Protein AF-A0A0F8VGD7-F1 (afdb_monomer_lite)

Radius of gyration: 26.28 Å; chains: 1; bounding box: 62×74×70 Å

Sequence (358 aa):
MPNNDKEEEIKNSTTQKNADSEKAHNISYAQKMRDRIAEVEYIKKGKEEEKTKTPLSGTFRQKSVVKKATDSRSLAKKALPYSKSKGVGFASHLDNLKRYKIKRELKIQNYRKFQKYFNRFEIKYQISLKERDKIISTISPFMKLDPFVQNYFDYEVRSLYFDSNFRHALLEKKDGVGIRRKLRIRYYPDYNRDNRDFAFIEIKKKINENVAKSRVYVELEKVLYILDNNHPEAKDFYKNASTQDKNTLKEIWFLYKRYNLKPACIVSYKRQPFLSKVEKTFRLTFDTNVMVRNYNFDLHFGGGSKLIVPRGITIMEVKFNNIIPNWAIKIIQNNDCVQYKISKFAAGLEKTKVLALV

Foldseek 3Di:
DDDPPVVVVVVVVVVVVLVVVVVVVLCLLLVVLVVVVVVVVVVVVVVVVVVPDDDDDDDDDDDDDDDDDDDDDDDDDDDDDDDDDDDDDDVVVVVVVVVVVVCVVVVVVVVVPPDQKDKWFKFKFKDFPVLVVVLCVLCVVFKDFDPPDPPPLKFKKKKFWKAFPVRVQLVCVVVVPQWGKTWIKMFTDDPPDSDFGKIWGKIWIGHRRMIIMHTDIGTPSCVVQLLDCVRPSVVVCLVPDDPSVVVSSVVSNCVCVVRVMDGAKMWMWIKRKIATPPQRFWIKIKTAQTAMDGPSSDPVVDHHDGGLDDHRMIMIMIIGHPDDDPSNVVSCVVSVTDTDPDDSVNSRNVVVVVPPPD

Structure (mmCIF, N/CA/C/O backbone):
data_AF-A0A0F8VGD7-F1
#
_entry.id   AF-A0A0F8VGD7-F1
#
loop_
_atom_site.group_PDB
_atom_site.id
_atom_site.type_symbol
_atom_site.label_atom_id
_atom_site.label_alt_id
_atom_site.label_comp_id
_atom_site.label_asym_id
_atom_site.label_entity_id
_atom_site.label_seq_id
_atom_site.pdbx_PDB_ins_code
_atom_site.Cartn_x
_atom_site.Cartn_y
_atom_site.Cartn_z
_atom_site.occupancy
_atom_site.B_iso_or_equiv
_atom_site.auth_seq_id
_atom_site.auth_comp_id
_atom_site.auth_asym_id
_atom_site.auth_atom_id
_atom_site.pdbx_PDB_model_num
ATOM 1 N N . MET A 1 1 ? -28.619 47.805 -22.648 1.00 49.09 1 MET A N 1
ATOM 2 C CA . MET A 1 1 ? -28.145 46.512 -23.198 1.00 49.09 1 MET A CA 1
ATOM 3 C C . MET A 1 1 ? -27.374 46.844 -24.465 1.00 49.09 1 MET A C 1
ATOM 5 O O . MET A 1 1 ? -27.956 47.595 -25.238 1.00 49.09 1 MET A O 1
ATOM 9 N N . PRO A 1 2 ? -26.083 46.481 -24.630 1.00 42.91 2 PRO A N 1
ATOM 10 C CA . PRO A 1 2 ? -25.546 45.111 -24.515 1.00 42.91 2 PRO A CA 1
ATOM 11 C C . PRO A 1 2 ? -24.167 45.011 -23.802 1.00 42.91 2 PRO A C 1
ATOM 13 O O . PRO A 1 2 ? -23.472 46.014 -23.701 1.00 42.91 2 PRO A O 1
ATOM 16 N N . ASN A 1 3 ? -23.777 43.820 -23.313 1.00 36.88 3 ASN A N 1
ATOM 17 C CA . ASN A 1 3 ? -22.370 43.337 -23.218 1.00 36.88 3 ASN A CA 1
ATOM 18 C C . ASN A 1 3 ? -22.187 41.982 -22.486 1.00 36.88 3 ASN A C 1
ATOM 20 O O . ASN A 1 3 ? -21.063 41.641 -22.134 1.00 36.88 3 ASN A O 1
ATOM 24 N N . ASN A 1 4 ? -23.235 41.175 -22.277 1.00 41.53 4 ASN A N 1
ATOM 25 C CA . ASN A 1 4 ? -23.060 39.872 -21.611 1.00 41.53 4 ASN A CA 1
ATOM 26 C C . ASN A 1 4 ? -22.523 38.762 -22.534 1.00 41.53 4 ASN A C 1
ATOM 28 O O . ASN A 1 4 ? -21.844 37.862 -22.049 1.00 41.53 4 ASN A O 1
ATOM 32 N N . ASP A 1 5 ? -22.715 38.856 -23.852 1.00 41.03 5 ASP A N 1
ATOM 33 C CA . ASP A 1 5 ? -22.389 37.737 -24.753 1.00 41.03 5 ASP A CA 1
ATOM 34 C C . ASP A 1 5 ? -20.873 37.567 -24.995 1.00 41.03 5 ASP A C 1
ATOM 36 O O . ASP A 1 5 ? -20.382 36.455 -25.185 1.00 41.03 5 ASP A O 1
ATOM 40 N N . LYS A 1 6 ? -20.084 38.651 -24.905 1.00 42.88 6 LYS A N 1
ATOM 41 C CA . LYS A 1 6 ? -18.620 38.594 -25.106 1.00 42.88 6 LYS A CA 1
ATOM 42 C C . LYS A 1 6 ? -17.859 38.057 -23.891 1.00 42.88 6 LYS A C 1
ATOM 44 O O . LYS A 1 6 ? -16.784 37.481 -24.054 1.00 42.88 6 LYS A O 1
ATOM 49 N N . GLU A 1 7 ? -18.385 38.222 -22.676 1.00 42.97 7 GLU A N 1
ATOM 50 C CA . GLU A 1 7 ? -17.754 37.668 -21.470 1.00 42.97 7 GLU A CA 1
ATOM 51 C C . GLU A 1 7 ? -18.002 36.160 -21.319 1.00 42.97 7 GLU A C 1
ATOM 53 O O . GLU A 1 7 ? -17.132 35.447 -20.806 1.00 42.97 7 GLU A O 1
ATOM 58 N N . GLU A 1 8 ? -19.139 35.653 -21.805 1.00 40.19 8 GLU A N 1
ATOM 59 C CA . GLU A 1 8 ? -19.435 34.216 -21.837 1.00 40.19 8 GLU A CA 1
ATOM 60 C C . GLU A 1 8 ? -18.597 33.464 -22.884 1.00 40.19 8 GLU A C 1
ATOM 62 O O . GLU A 1 8 ? -18.053 32.401 -22.576 1.00 40.19 8 GLU A O 1
ATOM 67 N N . GLU A 1 9 ? -18.364 34.034 -24.073 1.00 36.38 9 GLU A N 1
ATOM 68 C CA . GLU A 1 9 ? -17.477 33.434 -25.087 1.00 36.38 9 GLU A CA 1
ATOM 69 C C . GLU A 1 9 ? -16.010 33.341 -24.628 1.00 36.38 9 GLU A C 1
ATOM 71 O O . GLU A 1 9 ? -15.322 32.341 -24.872 1.00 36.38 9 GLU A O 1
ATOM 76 N N . ILE A 1 10 ? -15.511 34.351 -23.908 1.00 42.00 10 ILE A N 1
ATOM 77 C CA . ILE A 1 10 ? -14.130 34.359 -23.402 1.00 42.00 10 ILE A CA 1
ATOM 78 C C . ILE A 1 10 ? -13.965 33.347 -22.254 1.00 42.00 10 ILE A C 1
ATOM 80 O O . ILE A 1 10 ? -12.960 32.628 -22.212 1.00 42.00 10 ILE A O 1
ATOM 84 N N . LYS A 1 11 ? -14.959 33.214 -21.363 1.00 41.91 11 LYS A N 1
ATOM 85 C CA . LYS A 1 11 ? -14.959 32.195 -20.295 1.00 41.91 11 LYS A CA 1
ATOM 86 C C . LYS A 1 11 ? -15.077 30.775 -20.856 1.00 41.91 11 LYS A C 1
ATOM 88 O O . LYS A 1 11 ? -14.312 29.904 -20.434 1.00 41.91 11 LYS A O 1
ATOM 93 N N . ASN A 1 12 ? -15.933 30.549 -21.852 1.00 36.38 12 ASN A N 1
ATOM 94 C CA . ASN A 1 12 ? -16.084 29.241 -22.493 1.00 36.38 12 ASN A CA 1
ATOM 95 C C . ASN A 1 12 ? -14.835 28.842 -23.295 1.00 36.38 12 ASN A C 1
ATOM 97 O O . ASN A 1 12 ? -14.357 27.719 -23.150 1.00 36.38 12 ASN A O 1
ATOM 101 N N . SER A 1 13 ? -14.209 29.761 -24.043 1.00 32.69 13 SER A N 1
ATOM 102 C CA . SER A 1 13 ? -12.976 29.453 -24.791 1.00 32.69 13 SER A CA 1
ATOM 103 C C . SER A 1 13 ? -11.756 29.192 -23.893 1.00 32.69 13 SER A C 1
ATOM 105 O O . SER A 1 13 ? -10.892 28.385 -24.242 1.00 32.69 13 SER A O 1
ATOM 107 N N . THR A 1 14 ? -11.689 29.825 -22.717 1.00 36.78 14 THR A N 1
ATOM 108 C CA . THR A 1 14 ? -10.606 29.614 -21.739 1.00 36.78 14 THR A CA 1
ATOM 109 C C . THR A 1 14 ? -10.790 28.298 -20.980 1.00 36.78 14 THR A C 1
ATOM 111 O O . THR A 1 14 ? -9.823 27.570 -20.759 1.00 36.78 14 THR A O 1
ATOM 114 N N . THR A 1 15 ? -12.037 27.939 -20.659 1.00 36.41 15 THR A N 1
ATOM 115 C CA . THR A 1 15 ? -12.382 26.653 -20.030 1.00 36.41 15 THR A CA 1
ATOM 116 C C . THR A 1 15 ? -12.136 25.484 -20.991 1.00 36.41 15 THR A C 1
ATOM 118 O O . THR A 1 15 ? -11.553 24.476 -20.592 1.00 36.41 15 THR A O 1
ATOM 121 N N . GLN A 1 16 ? -12.459 25.651 -22.280 1.00 33.69 16 GLN A N 1
ATOM 122 C CA . GLN A 1 16 ? -12.191 24.652 -23.319 1.00 33.69 16 GLN A CA 1
ATOM 123 C C . GLN A 1 16 ? -10.681 24.456 -23.556 1.00 33.69 16 GLN A C 1
ATOM 125 O O . GLN A 1 16 ? -10.203 23.325 -23.574 1.00 33.69 16 GLN A O 1
ATOM 130 N N . LYS A 1 17 ? -9.896 25.544 -23.637 1.00 33.72 17 LYS A N 1
ATOM 131 C CA . LYS A 1 17 ? -8.429 25.472 -23.800 1.00 33.72 17 LYS A CA 1
ATOM 132 C C . LYS A 1 17 ? -7.718 24.824 -22.608 1.00 33.72 17 LYS A C 1
ATOM 134 O O . LYS A 1 17 ? -6.752 24.090 -22.814 1.00 33.72 17 LYS A O 1
ATOM 139 N N . ASN A 1 18 ? -8.194 25.052 -21.382 1.00 36.47 18 ASN A N 1
ATOM 140 C CA . ASN A 1 18 ? -7.650 24.396 -20.191 1.00 36.47 18 ASN A CA 1
ATOM 141 C C . ASN A 1 18 ? -7.964 22.890 -20.195 1.00 36.47 18 ASN A C 1
ATOM 143 O O . ASN A 1 18 ? -7.045 22.090 -20.018 1.00 36.47 18 ASN A O 1
ATOM 147 N N . ALA A 1 19 ? -9.201 22.504 -20.531 1.00 33.91 19 ALA A N 1
ATOM 148 C CA . ALA A 1 19 ? -9.614 21.104 -20.668 1.00 33.91 19 ALA A CA 1
ATOM 149 C C . ALA A 1 19 ? -8.866 20.358 -21.793 1.00 33.91 19 ALA A C 1
ATOM 151 O O . ALA A 1 19 ? -8.518 19.183 -21.643 1.00 33.91 19 ALA A O 1
ATOM 152 N N . ASP A 1 20 ? -8.569 21.033 -22.906 1.00 33.47 20 ASP A N 1
ATOM 153 C CA . ASP A 1 20 ? -7.800 20.464 -24.016 1.00 33.47 20 ASP A CA 1
ATOM 154 C C . ASP A 1 20 ? -6.307 20.317 -23.669 1.00 33.47 20 ASP A C 1
ATOM 156 O O . ASP A 1 20 ? -5.671 19.336 -24.063 1.00 33.47 20 ASP A O 1
ATOM 160 N N . SER A 1 21 ? -5.751 21.225 -22.856 1.00 34.25 21 SER A N 1
ATOM 161 C CA . SER A 1 21 ? -4.376 21.122 -22.344 1.00 34.25 21 SER A CA 1
ATOM 162 C C . SER A 1 21 ? -4.209 20.019 -21.285 1.00 34.25 21 SER A C 1
ATOM 164 O O . SER A 1 21 ? -3.229 19.269 -21.327 1.00 34.25 21 SER A O 1
ATOM 166 N N . GLU A 1 22 ? -5.195 19.840 -20.396 1.00 35.88 22 GLU A N 1
ATOM 167 C CA . GLU A 1 22 ? -5.250 18.731 -19.435 1.00 35.88 22 GLU A CA 1
ATOM 168 C C . GLU A 1 22 ? -5.415 17.384 -20.147 1.00 35.88 22 GLU A C 1
ATOM 170 O O . GLU A 1 22 ? -4.733 16.411 -19.809 1.00 35.88 22 GLU A O 1
ATOM 175 N N . LYS A 1 23 ? -6.262 17.315 -21.185 1.00 36.66 23 LYS A N 1
ATOM 176 C CA . LYS A 1 23 ? -6.357 16.140 -22.063 1.00 36.66 23 LYS A CA 1
ATOM 177 C C . LYS A 1 23 ? -5.021 15.845 -22.738 1.00 36.66 23 LYS A C 1
ATOM 179 O O . LYS A 1 23 ? -4.581 14.702 -22.691 1.00 36.66 23 LYS A O 1
ATOM 184 N N . ALA A 1 24 ? -4.346 16.838 -23.316 1.00 35.28 24 ALA A N 1
ATOM 185 C CA . ALA A 1 24 ? -3.075 16.638 -24.016 1.00 35.28 24 ALA A CA 1
ATOM 186 C C . ALA A 1 24 ? -1.952 16.117 -23.093 1.00 35.28 24 ALA A C 1
ATOM 188 O O . ALA A 1 24 ? -1.196 15.221 -23.479 1.00 35.28 24 ALA A O 1
ATOM 189 N N . HIS A 1 25 ? -1.868 16.620 -21.857 1.00 37.25 25 HIS A N 1
ATOM 190 C CA . HIS A 1 25 ? -0.875 16.174 -20.873 1.00 37.25 25 HIS A CA 1
ATOM 191 C C . HIS A 1 25 ? -1.178 14.750 -20.364 1.00 37.25 25 HIS A C 1
ATOM 193 O O . HIS A 1 25 ? -0.290 13.896 -20.346 1.00 37.25 25 HIS A O 1
ATOM 199 N N . ASN A 1 26 ? -2.447 14.444 -20.065 1.00 43.56 26 ASN A N 1
ATOM 200 C CA . ASN A 1 26 ? -2.892 13.106 -19.648 1.00 43.56 26 ASN A CA 1
ATOM 201 C C . ASN A 1 26 ? -2.776 12.057 -20.774 1.00 43.56 26 ASN A C 1
ATOM 203 O O . ASN A 1 26 ? -2.438 10.898 -20.517 1.00 43.56 26 ASN A O 1
ATOM 207 N N . ILE A 1 27 ? -2.971 12.459 -22.036 1.00 46.03 27 ILE A N 1
ATOM 208 C CA . ILE A 1 27 ? -2.716 11.614 -23.213 1.00 46.03 27 ILE A CA 1
ATOM 209 C C . ILE A 1 27 ? -1.226 11.247 -23.299 1.00 46.03 27 ILE A C 1
ATOM 211 O O . ILE A 1 27 ? -0.912 10.109 -23.641 1.00 46.03 27 ILE A O 1
ATOM 215 N N . SER A 1 28 ? -0.305 12.145 -22.922 1.00 52.25 28 SER A N 1
ATOM 216 C CA . SER A 1 28 ? 1.141 11.884 -22.977 1.00 52.25 28 SER A CA 1
ATOM 217 C C . SER A 1 28 ? 1.565 10.724 -22.071 1.00 52.25 28 SER A C 1
ATOM 219 O O . SER A 1 28 ? 2.281 9.832 -22.525 1.00 52.25 28 SER A O 1
ATOM 221 N N . TYR A 1 29 ? 1.117 10.681 -20.811 1.00 49.09 29 TYR A N 1
ATOM 222 C CA . TYR A 1 29 ? 1.456 9.584 -19.893 1.00 49.09 29 TYR A CA 1
ATOM 223 C C . TYR A 1 29 ? 0.804 8.258 -20.296 1.00 49.09 29 TYR A C 1
ATOM 225 O O . TYR A 1 29 ? 1.489 7.235 -20.362 1.00 49.09 29 TYR A O 1
ATOM 233 N N . ALA A 1 30 ? -0.492 8.275 -20.620 1.00 48.09 30 ALA A N 1
ATOM 234 C CA . ALA A 1 30 ? -1.219 7.090 -21.066 1.00 48.09 30 ALA A CA 1
ATOM 235 C C . ALA A 1 30 ? -0.589 6.482 -22.330 1.00 48.09 30 ALA A C 1
ATOM 237 O O . ALA A 1 30 ? -0.453 5.261 -22.433 1.00 48.09 30 ALA A O 1
ATOM 238 N N . GLN A 1 31 ? -0.167 7.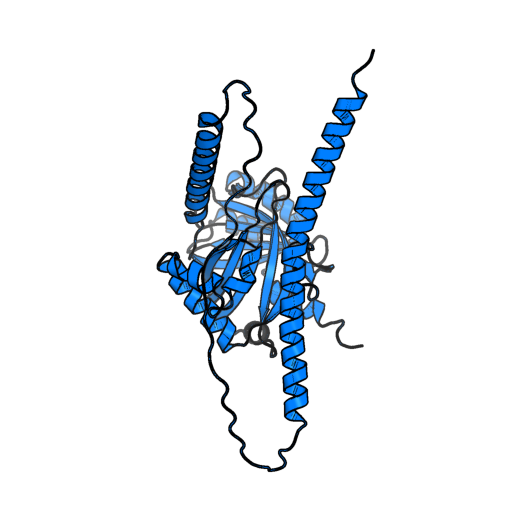332 -23.271 1.00 52.62 31 GLN A N 1
ATOM 239 C CA . GLN A 1 31 ? 0.521 6.918 -24.488 1.00 52.62 31 GLN A CA 1
ATOM 240 C C . GLN A 1 31 ? 1.916 6.363 -24.176 1.00 52.62 31 GLN A C 1
ATOM 242 O O . GLN A 1 31 ? 2.204 5.244 -24.571 1.00 52.62 31 GLN A O 1
ATOM 247 N N . LYS A 1 32 ? 2.727 7.038 -23.349 1.00 58.88 32 LYS A N 1
ATOM 248 C CA . LYS A 1 32 ? 4.046 6.534 -22.905 1.00 58.88 32 LYS A CA 1
ATOM 249 C C . LYS A 1 32 ? 3.958 5.182 -22.185 1.00 58.88 32 LYS A C 1
ATOM 251 O O . LYS A 1 32 ? 4.815 4.319 -22.368 1.00 58.88 32 LYS A O 1
ATOM 256 N N . MET A 1 33 ? 2.924 4.983 -21.364 1.00 61.38 33 MET A N 1
ATOM 257 C CA . MET A 1 33 ? 2.632 3.700 -20.716 1.00 61.38 33 MET A CA 1
ATOM 258 C C . MET A 1 33 ? 2.282 2.626 -21.752 1.00 61.38 33 MET A C 1
ATOM 260 O O . MET A 1 33 ? 2.815 1.520 -21.666 1.00 61.38 33 MET A O 1
ATOM 264 N N . ARG A 1 34 ? 1.411 2.939 -22.723 1.00 57.22 34 ARG A N 1
ATOM 265 C CA . ARG A 1 34 ? 1.054 2.029 -23.825 1.00 57.22 34 ARG A CA 1
ATOM 266 C C . ARG A 1 34 ? 2.266 1.676 -24.679 1.00 57.22 34 ARG A C 1
ATOM 268 O O . ARG A 1 34 ? 2.502 0.493 -24.882 1.00 57.22 34 ARG A O 1
ATOM 275 N N . ASP A 1 35 ? 3.060 2.661 -25.084 1.00 59.31 35 ASP A N 1
ATOM 276 C CA . ASP A 1 35 ? 4.255 2.482 -25.910 1.00 59.31 35 ASP A CA 1
ATOM 277 C C . ASP A 1 35 ? 5.281 1.594 -25.203 1.00 59.31 35 ASP A C 1
ATOM 279 O O . ASP A 1 35 ? 5.823 0.676 -25.806 1.00 59.31 35 ASP A O 1
ATOM 283 N N . ARG A 1 36 ? 5.494 1.780 -23.892 1.00 57.94 36 ARG A N 1
ATOM 284 C CA . ARG A 1 36 ? 6.412 0.931 -23.116 1.00 57.94 36 ARG A CA 1
ATOM 285 C C . ARG A 1 36 ? 5.865 -0.479 -22.881 1.00 57.94 36 ARG A C 1
ATOM 287 O O . ARG A 1 36 ? 6.647 -1.429 -22.843 1.00 57.94 36 ARG A O 1
ATOM 294 N N . ILE A 1 37 ? 4.552 -0.642 -22.693 1.00 56.81 37 ILE A N 1
ATOM 295 C CA . ILE A 1 37 ? 3.918 -1.971 -22.627 1.00 56.81 37 ILE A CA 1
ATOM 296 C C . ILE A 1 37 ? 4.088 -2.680 -23.978 1.00 56.81 37 ILE A C 1
ATOM 298 O O . ILE A 1 37 ? 4.549 -3.820 -24.000 1.00 56.81 37 ILE A O 1
ATOM 302 N N . ALA A 1 38 ? 3.819 -1.979 -25.080 1.00 52.41 38 ALA A N 1
ATOM 303 C CA . ALA A 1 38 ? 3.971 -2.480 -26.440 1.00 52.41 38 ALA A CA 1
ATOM 304 C C . ALA A 1 38 ? 5.434 -2.809 -26.782 1.00 52.41 38 ALA A C 1
ATOM 306 O O . ALA A 1 38 ? 5.698 -3.861 -27.346 1.00 52.41 38 ALA A O 1
ATOM 307 N N . GLU A 1 39 ? 6.404 -1.987 -26.372 1.00 48.06 39 GLU A N 1
ATOM 308 C CA . GLU A 1 39 ? 7.843 -2.250 -26.535 1.00 48.06 39 GLU A CA 1
ATOM 309 C C . GLU A 1 39 ? 8.258 -3.537 -25.801 1.00 48.06 39 GLU A C 1
ATOM 311 O O . GLU A 1 39 ? 8.985 -4.377 -26.332 1.00 48.06 39 GLU A O 1
ATOM 316 N N . VAL A 1 40 ? 7.746 -3.745 -24.583 1.00 47.25 40 VAL A N 1
ATOM 317 C CA . VAL A 1 40 ? 7.990 -4.974 -23.817 1.00 47.25 40 VAL A CA 1
ATOM 318 C C . VAL A 1 40 ? 7.357 -6.201 -24.481 1.00 47.25 40 VAL A C 1
ATOM 320 O O . VAL A 1 40 ? 7.937 -7.285 -24.403 1.00 47.25 40 VAL A O 1
ATOM 323 N N . GLU A 1 41 ? 6.191 -6.061 -25.109 1.00 43.19 41 GLU A N 1
ATOM 324 C CA . GLU A 1 41 ? 5.528 -7.134 -25.861 1.00 43.19 41 GLU A CA 1
ATOM 325 C C . GLU A 1 41 ? 6.210 -7.412 -27.210 1.00 43.19 41 GLU A C 1
ATOM 327 O O . GLU A 1 41 ? 6.380 -8.571 -27.582 1.00 43.19 41 GLU A O 1
ATOM 332 N N . TYR A 1 42 ? 6.710 -6.382 -27.891 1.00 35.06 42 TYR A N 1
ATOM 333 C CA . TYR A 1 42 ? 7.487 -6.494 -29.125 1.00 35.06 42 TYR A CA 1
ATOM 334 C C . TYR A 1 42 ? 8.811 -7.240 -28.900 1.00 35.06 42 TYR A C 1
ATOM 336 O O . TYR A 1 42 ? 9.143 -8.164 -29.640 1.00 35.06 42 TYR A O 1
ATOM 344 N N . ILE A 1 43 ? 9.522 -6.941 -27.804 1.00 39.28 43 ILE A N 1
ATOM 345 C CA . ILE A 1 43 ? 10.735 -7.676 -27.401 1.00 39.28 43 ILE A CA 1
ATOM 346 C C . ILE A 1 43 ? 10.436 -9.162 -27.108 1.00 39.28 43 ILE A C 1
ATOM 348 O O . ILE A 1 43 ? 11.323 -10.002 -27.266 1.00 39.28 43 ILE A O 1
ATOM 352 N N . LYS A 1 44 ? 9.209 -9.519 -26.690 1.00 44.62 44 LYS A N 1
ATOM 353 C CA . LYS A 1 44 ? 8.810 -10.931 -26.526 1.00 44.62 44 LYS A CA 1
ATOM 354 C C . LYS A 1 44 ? 8.652 -11.632 -27.872 1.00 44.62 44 LYS A C 1
ATOM 356 O O . LYS A 1 44 ? 9.227 -12.703 -28.023 1.00 44.62 44 LYS A O 1
ATOM 361 N N . LYS A 1 45 ? 7.959 -11.011 -28.837 1.00 44.38 45 LYS A N 1
ATOM 362 C CA . LYS A 1 45 ? 7.806 -11.567 -30.193 1.00 44.38 45 LYS A CA 1
ATOM 363 C C . LYS A 1 45 ? 9.158 -11.778 -30.872 1.00 44.38 45 LYS A C 1
ATOM 365 O O . LYS A 1 45 ? 9.428 -12.874 -31.345 1.00 44.38 45 LYS A O 1
ATOM 370 N N . GLY A 1 46 ? 10.059 -10.796 -30.784 1.00 37.81 46 GLY A N 1
ATOM 371 C CA . GLY A 1 46 ? 11.407 -10.924 -31.351 1.00 37.81 46 GLY A CA 1
ATOM 372 C C . GLY A 1 46 ? 12.241 -12.055 -30.730 1.00 37.81 46 GLY A C 1
ATOM 373 O O . GLY A 1 46 ? 12.981 -12.729 -31.438 1.00 37.81 46 GLY A O 1
ATOM 374 N N . LYS A 1 47 ? 12.093 -12.322 -29.422 1.00 41.28 47 LYS A N 1
ATOM 375 C CA . LYS A 1 47 ? 12.808 -13.414 -28.730 1.00 41.28 47 LYS A CA 1
ATOM 376 C C . LYS A 1 47 ? 12.172 -14.794 -28.903 1.00 41.28 47 LYS A C 1
ATOM 378 O O . LYS A 1 47 ? 12.865 -15.795 -28.737 1.00 41.28 47 LYS A O 1
ATOM 383 N N . GLU A 1 48 ? 10.873 -14.866 -29.176 1.00 41.59 48 GLU A N 1
ATOM 384 C CA . GLU A 1 48 ? 10.199 -16.115 -29.550 1.00 41.59 48 GLU A CA 1
ATOM 385 C C . GLU A 1 48 ? 10.531 -16.495 -31.000 1.00 41.59 48 GLU A C 1
ATOM 387 O O . GLU A 1 48 ? 10.852 -17.652 -31.255 1.00 41.59 48 GLU A O 1
ATOM 392 N N . GLU A 1 49 ? 10.609 -15.518 -31.909 1.00 43.62 49 GLU A N 1
ATOM 393 C CA . GLU A 1 49 ? 11.051 -15.722 -33.296 1.00 43.62 49 GLU A CA 1
ATOM 394 C C . GLU A 1 49 ? 12.542 -16.107 -33.395 1.00 43.62 49 GLU A C 1
ATOM 396 O O . GLU A 1 49 ? 12.899 -16.987 -34.183 1.00 43.62 49 GLU A O 1
ATOM 401 N N . GLU A 1 50 ? 13.419 -15.537 -32.556 1.00 42.38 50 GLU A N 1
ATOM 402 C CA . GLU A 1 50 ? 14.837 -15.939 -32.468 1.00 42.38 50 GLU A CA 1
ATOM 403 C C . GLU A 1 50 ? 15.028 -17.371 -31.946 1.00 42.38 50 GLU A C 1
ATOM 405 O O . GLU A 1 50 ? 15.962 -18.054 -32.358 1.00 42.38 50 GLU A O 1
ATOM 410 N N . LYS A 1 51 ? 14.136 -17.868 -31.077 1.00 41.06 51 LYS A N 1
ATOM 411 C CA . LYS A 1 51 ? 14.205 -19.250 -30.566 1.00 41.06 51 LYS A CA 1
ATOM 412 C C . LYS A 1 51 ? 13.767 -20.304 -31.583 1.00 41.06 51 LYS A C 1
ATOM 414 O O . LYS A 1 51 ? 14.069 -21.477 -31.387 1.00 41.06 51 LYS A O 1
ATOM 419 N N . THR A 1 52 ? 13.086 -19.900 -32.654 1.00 36.72 52 THR A N 1
ATOM 420 C CA . THR A 1 52 ? 12.644 -20.800 -33.733 1.00 36.72 52 THR A CA 1
ATOM 421 C C . THR A 1 52 ? 13.607 -20.881 -34.918 1.00 36.72 52 THR A C 1
ATOM 423 O O . THR A 1 52 ? 13.337 -21.614 -35.865 1.00 36.72 52 THR A O 1
ATOM 426 N N . LYS A 1 53 ? 14.744 -20.171 -34.886 1.00 35.09 53 LYS A N 1
ATOM 427 C CA . LYS A 1 53 ? 15.736 -20.199 -35.969 1.00 35.09 53 LYS A CA 1
ATOM 428 C C . LYS A 1 53 ? 16.981 -20.983 -35.551 1.00 35.09 53 LYS A C 1
ATOM 430 O O . LYS A 1 53 ? 17.838 -20.485 -34.829 1.00 35.09 53 LYS A O 1
ATOM 435 N N . THR A 1 54 ? 17.080 -22.220 -36.028 1.00 30.70 54 THR A N 1
ATOM 436 C CA . THR A 1 54 ? 18.315 -23.018 -36.048 1.00 30.70 54 THR A CA 1
ATOM 437 C C . THR A 1 54 ? 19.381 -22.304 -36.897 1.00 30.70 54 THR A C 1
ATOM 439 O O . THR A 1 54 ? 19.040 -21.752 -37.947 1.00 30.70 54 THR A O 1
ATOM 442 N N . PRO A 1 55 ? 20.665 -22.281 -36.492 1.00 30.20 55 PRO A N 1
ATOM 443 C CA . PRO A 1 55 ? 21.687 -21.542 -37.220 1.00 30.20 55 PRO A CA 1
ATOM 444 C C . PRO A 1 55 ? 22.181 -22.353 -38.424 1.00 30.20 55 PRO A C 1
ATOM 446 O O . PRO A 1 55 ? 22.741 -23.435 -38.264 1.00 30.20 55 PRO A O 1
ATOM 449 N N . LEU A 1 56 ? 22.017 -21.803 -39.627 1.00 28.70 56 LEU A N 1
ATOM 450 C CA . LEU A 1 56 ? 22.800 -22.196 -40.797 1.00 28.70 56 LEU A CA 1
ATOM 451 C C . LEU A 1 56 ? 23.981 -21.230 -40.946 1.00 28.70 56 LEU A C 1
ATOM 453 O O . LEU A 1 56 ? 23.842 -20.010 -40.871 1.00 28.70 56 LEU A O 1
ATOM 457 N N . SER A 1 57 ? 25.152 -21.835 -41.101 1.00 28.78 57 SER A N 1
ATOM 458 C CA . SER A 1 57 ? 26.475 -21.262 -41.342 1.00 28.78 57 SER A CA 1
ATOM 459 C C . SER A 1 57 ? 26.523 -20.192 -42.438 1.00 28.78 57 SER A C 1
ATOM 461 O O . SER A 1 57 ? 25.892 -20.367 -43.477 1.00 28.78 57 SER A O 1
ATOM 463 N N . GLY A 1 58 ? 27.401 -19.188 -42.295 1.00 25.77 58 GLY A N 1
ATOM 464 C CA . GLY A 1 58 ? 27.897 -18.457 -43.468 1.00 25.77 58 GLY A CA 1
ATOM 465 C C . GLY A 1 58 ? 28.454 -17.050 -43.242 1.00 25.77 58 GLY A C 1
ATOM 466 O O . GLY A 1 58 ? 27.724 -16.074 -43.325 1.00 25.77 58 GLY A O 1
ATOM 467 N N . THR A 1 59 ? 29.782 -16.979 -43.100 1.00 25.39 59 THR A N 1
ATOM 468 C CA . THR A 1 59 ? 30.705 -15.949 -43.635 1.00 25.39 59 THR A CA 1
ATOM 469 C C . THR A 1 59 ? 30.581 -14.457 -43.266 1.00 25.39 59 THR A C 1
ATOM 471 O O . THR A 1 59 ? 29.627 -13.751 -43.572 1.00 25.39 59 THR A O 1
ATOM 474 N N . PHE A 1 60 ? 31.707 -13.970 -42.731 1.00 27.83 60 PHE A N 1
ATOM 475 C CA . PHE A 1 60 ? 32.162 -12.586 -42.598 1.00 27.83 60 PHE A CA 1
ATOM 476 C C . PHE A 1 60 ? 31.905 -11.692 -43.824 1.00 27.83 60 PHE A C 1
ATOM 478 O O . PHE A 1 60 ? 32.274 -12.042 -44.945 1.00 27.83 60 PHE A O 1
ATOM 485 N N . ARG A 1 61 ? 31.487 -10.441 -43.576 1.00 25.94 61 ARG A N 1
ATOM 486 C CA . ARG A 1 61 ? 31.963 -9.287 -44.357 1.00 25.94 61 ARG A CA 1
ATOM 487 C C . ARG A 1 61 ? 31.894 -7.981 -43.562 1.00 25.94 61 ARG A C 1
ATOM 489 O O . ARG A 1 61 ? 30.832 -7.505 -43.179 1.00 25.94 61 ARG A O 1
ATOM 496 N N . GLN A 1 62 ? 33.074 -7.411 -43.348 1.00 26.95 62 GLN A N 1
ATOM 497 C CA . GLN A 1 62 ? 33.341 -6.061 -42.857 1.00 26.95 62 GLN A CA 1
ATOM 498 C C . GLN A 1 62 ? 32.899 -5.034 -43.914 1.00 26.95 62 GLN A C 1
ATOM 500 O O . GLN A 1 62 ? 33.301 -5.159 -45.071 1.00 26.95 62 GLN A O 1
ATOM 505 N N . LYS A 1 63 ? 32.149 -3.993 -43.528 1.00 27.09 63 LYS A N 1
ATOM 506 C CA . LYS A 1 63 ? 32.136 -2.711 -44.253 1.00 27.09 63 LYS A CA 1
ATOM 507 C C . LYS A 1 63 ? 32.058 -1.524 -43.292 1.00 27.09 63 LYS A C 1
ATOM 509 O O . LYS A 1 63 ? 31.137 -1.387 -42.495 1.00 27.09 63 LYS A O 1
ATOM 514 N N . SER A 1 64 ? 33.079 -0.693 -43.416 1.00 24.33 64 SER A N 1
ATOM 515 C CA . SER A 1 64 ? 33.297 0.651 -42.897 1.00 24.33 64 SER A CA 1
ATOM 516 C C . SER A 1 64 ? 32.601 1.700 -43.772 1.00 24.33 64 SER A C 1
ATOM 518 O O . SER A 1 64 ? 32.697 1.585 -44.985 1.00 24.33 64 SER A O 1
ATOM 520 N N . VAL A 1 65 ? 31.995 2.742 -43.178 1.00 26.81 65 VAL A N 1
ATOM 521 C CA . VAL A 1 65 ? 31.822 4.109 -43.748 1.00 26.81 65 VAL A CA 1
ATOM 522 C C . VAL A 1 65 ? 31.590 5.075 -42.560 1.00 26.81 65 VAL A C 1
ATOM 524 O O . VAL A 1 65 ? 30.593 4.953 -41.861 1.00 26.81 65 VAL A O 1
ATOM 527 N N . VAL A 1 66 ? 32.620 5.768 -42.059 1.00 25.45 66 VAL A N 1
ATOM 528 C CA . VAL A 1 66 ? 33.011 7.183 -42.300 1.00 25.45 66 VAL A CA 1
ATOM 529 C C . VAL A 1 66 ? 32.060 8.254 -41.720 1.00 25.45 66 VAL A C 1
ATOM 531 O O . VAL A 1 66 ? 30.915 8.411 -42.128 1.00 25.45 66 VAL A O 1
ATOM 534 N N . LYS A 1 67 ? 32.630 9.034 -40.784 1.00 28.28 67 LYS A N 1
ATOM 535 C CA . LYS A 1 67 ? 32.169 10.314 -40.214 1.00 28.28 67 LYS A CA 1
ATOM 536 C C . LYS A 1 67 ? 31.905 11.373 -41.291 1.00 28.28 67 LYS A C 1
ATOM 538 O O . LYS A 1 67 ? 32.709 11.491 -42.208 1.00 28.28 67 LYS A O 1
ATOM 543 N N . LYS A 1 68 ? 30.974 12.297 -41.026 1.00 25.52 68 LYS A N 1
ATOM 544 C CA . LYS A 1 68 ? 31.185 13.734 -41.285 1.00 25.52 68 LYS A CA 1
ATOM 545 C C . LYS A 1 68 ? 30.402 14.590 -40.285 1.00 25.52 68 LYS A C 1
ATOM 547 O O . LYS A 1 68 ? 29.186 14.494 -40.184 1.00 25.52 68 LYS A O 1
ATOM 552 N N . ALA A 1 69 ? 31.149 15.402 -39.544 1.00 25.72 69 ALA A N 1
ATOM 553 C CA . ALA A 1 69 ? 30.680 16.573 -38.821 1.00 25.72 69 ALA A CA 1
ATOM 554 C C . ALA A 1 69 ? 30.922 17.802 -39.707 1.00 25.72 69 ALA A C 1
ATOM 556 O O . ALA A 1 69 ? 31.977 17.868 -40.327 1.00 25.72 69 ALA A O 1
ATOM 557 N N . THR A 1 70 ? 29.964 18.725 -39.761 1.00 27.42 70 THR A N 1
ATOM 558 C CA . THR A 1 70 ? 30.073 20.168 -40.085 1.00 27.42 70 THR A CA 1
ATOM 559 C C . THR A 1 70 ? 28.679 20.768 -39.860 1.00 27.42 70 THR A C 1
ATOM 561 O O . THR A 1 70 ? 27.694 20.039 -39.919 1.00 27.42 70 THR A O 1
ATOM 564 N N . ASP A 1 71 ? 28.458 22.061 -39.700 1.00 25.00 71 ASP A N 1
ATOM 565 C CA . ASP A 1 71 ? 29.067 23.093 -38.871 1.00 25.00 71 ASP A CA 1
ATOM 566 C C . ASP A 1 71 ? 27.998 24.214 -38.813 1.00 25.00 71 ASP A C 1
ATOM 568 O O . ASP A 1 71 ? 27.184 24.358 -39.722 1.00 25.00 71 ASP A O 1
ATOM 572 N N . SER A 1 72 ? 27.958 24.911 -37.685 1.00 25.30 72 SER A N 1
ATOM 573 C CA . SER A 1 72 ? 27.474 26.275 -37.416 1.00 25.30 72 SER A CA 1
ATOM 574 C C . SER A 1 72 ? 26.616 27.117 -38.411 1.00 25.30 72 SER A C 1
ATOM 576 O O . SER A 1 72 ? 26.917 27.297 -39.582 1.00 25.30 72 SER A O 1
ATOM 578 N N . ARG A 1 73 ? 25.679 27.871 -37.791 1.00 26.59 73 ARG A N 1
ATOM 579 C CA . ARG A 1 73 ? 25.210 29.247 -38.120 1.00 26.59 73 ARG A CA 1
ATOM 580 C C . ARG A 1 73 ? 24.341 29.472 -39.372 1.00 26.59 73 ARG A C 1
ATOM 582 O O . ARG A 1 73 ? 24.8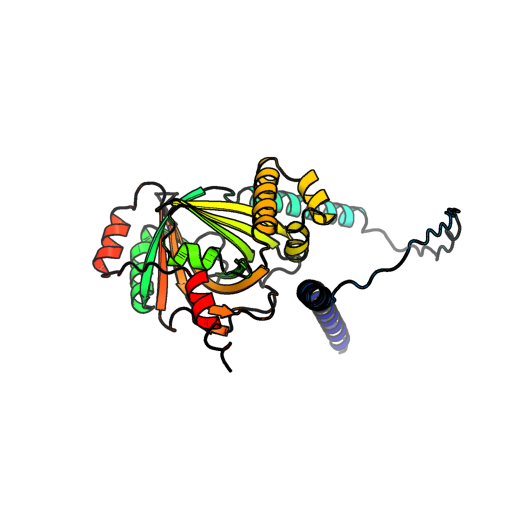39 29.640 -40.472 1.00 26.59 73 ARG A O 1
ATOM 589 N N . SER A 1 74 ? 23.061 29.777 -39.147 1.00 25.38 74 SER A N 1
ATOM 590 C CA . SER A 1 74 ? 22.411 31.030 -39.595 1.00 25.38 74 SER A CA 1
ATOM 591 C C . SER A 1 74 ? 20.959 31.084 -39.095 1.00 25.38 74 SER A C 1
ATOM 593 O O . SER A 1 74 ? 20.407 30.062 -38.707 1.00 25.38 74 SER A O 1
ATOM 595 N N . LEU A 1 75 ? 20.355 32.279 -39.111 1.00 27.14 75 LEU A N 1
ATOM 596 C CA . LEU A 1 75 ? 18.961 32.608 -38.749 1.00 27.14 75 LEU A CA 1
ATOM 597 C C . LEU A 1 75 ? 18.708 33.056 -37.298 1.00 27.14 75 LEU A C 1
ATOM 599 O O . LEU A 1 75 ? 17.693 32.746 -36.684 1.00 27.14 75 LEU A O 1
ATOM 603 N N . ALA A 1 76 ? 19.578 33.935 -36.797 1.00 29.53 76 ALA A N 1
ATOM 604 C CA . ALA A 1 76 ? 19.144 35.022 -35.922 1.00 29.53 76 ALA A CA 1
ATOM 605 C C . ALA A 1 76 ? 18.969 36.285 -36.781 1.00 29.53 76 ALA A C 1
ATOM 607 O O . ALA A 1 76 ? 19.969 36.879 -37.175 1.00 29.53 76 ALA A O 1
ATOM 608 N N . LYS A 1 77 ? 17.718 36.642 -37.113 1.00 29.30 77 LYS A N 1
ATOM 609 C CA . LYS A 1 77 ? 17.211 38.004 -37.412 1.00 29.30 77 LYS A CA 1
ATOM 610 C C . LYS A 1 77 ? 15.858 37.918 -38.129 1.00 29.30 77 LYS A C 1
ATOM 612 O O . LYS A 1 77 ? 15.799 37.711 -39.333 1.00 29.30 77 LYS A O 1
ATOM 617 N N . LYS A 1 78 ? 14.784 38.157 -37.379 1.00 27.44 78 LYS A N 1
ATOM 618 C CA . LYS A 1 78 ? 13.620 38.945 -37.814 1.00 27.44 78 LYS A CA 1
ATOM 619 C C . LYS A 1 78 ? 12.914 39.436 -36.551 1.00 27.44 78 LYS A C 1
ATOM 621 O O . LYS A 1 78 ? 12.108 38.739 -35.949 1.00 27.44 78 LYS A O 1
ATOM 626 N N . ALA A 1 79 ? 13.342 40.614 -36.104 1.00 27.16 79 ALA A N 1
ATOM 627 C CA . ALA A 1 79 ? 12.649 41.398 -35.098 1.00 27.16 79 ALA A CA 1
ATOM 628 C C . ALA A 1 79 ? 11.349 41.939 -35.714 1.00 27.16 79 ALA A C 1
ATOM 630 O O . ALA A 1 79 ? 11.372 42.477 -36.819 1.00 27.16 79 ALA A O 1
ATOM 631 N N . LEU A 1 80 ? 10.237 41.779 -35.000 1.00 25.67 80 LEU A N 1
ATOM 632 C CA . LEU A 1 80 ? 8.966 42.461 -35.256 1.00 25.67 80 LEU A CA 1
ATOM 633 C C . LEU A 1 80 ? 8.782 43.570 -34.200 1.00 25.67 80 LEU A C 1
ATOM 635 O O . LEU A 1 80 ? 9.357 43.469 -33.112 1.00 25.67 80 LEU A O 1
ATOM 639 N N . PRO A 1 81 ? 8.070 44.660 -34.533 1.00 28.20 81 PRO A N 1
ATOM 640 C CA . PRO A 1 81 ? 8.261 45.965 -33.911 1.00 28.20 81 PRO A CA 1
ATOM 641 C C . PRO A 1 81 ? 7.696 46.046 -32.491 1.00 28.20 81 PRO A C 1
ATOM 643 O O . PRO A 1 81 ? 6.595 45.587 -32.195 1.00 28.20 81 PRO A O 1
ATOM 646 N N . TYR A 1 82 ? 8.466 46.694 -31.620 1.00 26.00 82 TYR A N 1
ATOM 647 C CA . TYR A 1 82 ? 8.106 47.002 -30.242 1.00 26.00 82 TYR A CA 1
ATOM 648 C C . TYR A 1 82 ? 7.121 48.182 -30.227 1.00 26.00 82 TYR A C 1
ATOM 650 O O . TYR A 1 82 ? 7.526 49.341 -30.331 1.00 26.00 82 TYR A O 1
ATOM 658 N N . SER A 1 83 ? 5.819 47.910 -30.108 1.00 28.20 83 SER A N 1
ATOM 659 C CA . SER A 1 83 ? 4.828 48.948 -29.807 1.00 28.20 83 SER A CA 1
ATOM 660 C C . SER A 1 83 ? 4.859 49.265 -28.311 1.00 28.20 83 SER A C 1
ATOM 662 O O . SER A 1 83 ? 4.611 48.398 -27.473 1.00 28.20 83 SER A O 1
ATOM 664 N N . LYS A 1 84 ? 5.157 50.522 -27.972 1.00 34.91 84 LYS A N 1
ATOM 665 C CA . LYS A 1 84 ? 5.077 51.064 -26.611 1.00 34.91 84 LYS A CA 1
ATOM 666 C C . LYS A 1 84 ? 3.652 50.908 -26.058 1.00 34.91 84 LYS A C 1
ATOM 668 O O . LYS A 1 84 ? 2.750 51.617 -26.491 1.00 34.91 84 LYS A O 1
ATOM 673 N N . SER A 1 85 ? 3.471 50.077 -25.033 1.00 28.80 85 SER A N 1
ATOM 674 C CA . SER A 1 85 ? 2.333 50.184 -24.115 1.00 28.80 85 SER A CA 1
ATOM 675 C C . SER A 1 85 ? 2.802 50.090 -22.663 1.00 28.80 85 SER A C 1
ATOM 677 O O . SER A 1 85 ? 3.491 49.155 -22.265 1.00 28.80 85 SER A O 1
ATOM 679 N N . LYS A 1 86 ? 2.428 51.142 -21.935 1.00 30.70 86 LYS A N 1
ATOM 680 C CA . LYS A 1 86 ? 2.567 51.488 -20.516 1.00 30.70 86 LYS A CA 1
ATOM 681 C C . LYS A 1 86 ? 2.896 50.333 -19.558 1.00 30.70 86 LYS A C 1
ATOM 683 O O . LYS A 1 86 ? 2.240 49.298 -19.529 1.00 30.70 86 LYS A O 1
ATOM 688 N N . GLY A 1 87 ? 3.921 50.574 -18.742 1.00 38.44 87 GLY A N 1
ATOM 689 C CA . GLY A 1 87 ? 4.456 49.627 -17.780 1.00 38.44 87 GLY A CA 1
ATOM 690 C C . GLY A 1 87 ? 3.525 49.350 -16.609 1.00 38.44 87 GLY A C 1
ATOM 691 O O . GLY A 1 87 ? 3.193 50.258 -15.867 1.00 38.44 87 GLY A O 1
ATOM 692 N N . VAL A 1 88 ? 3.211 48.071 -16.424 1.00 37.53 88 VAL A N 1
ATOM 693 C CA . VAL A 1 88 ? 3.101 47.351 -15.147 1.00 37.53 88 VAL A CA 1
ATOM 694 C C . VAL A 1 88 ? 3.321 45.883 -15.536 1.00 37.53 88 VAL A C 1
ATOM 696 O O . VAL A 1 88 ? 2.486 45.338 -16.248 1.00 37.53 88 VAL A O 1
ATOM 699 N N . GLY A 1 89 ? 4.427 45.213 -15.179 1.00 39.41 89 GLY A N 1
ATOM 700 C CA . GLY A 1 89 ? 4.478 43.773 -15.511 1.00 39.41 89 GLY A CA 1
ATOM 701 C C . GLY A 1 89 ? 5.758 42.961 -15.349 1.00 39.41 89 GLY A C 1
ATOM 702 O O . GLY A 1 89 ? 5.656 41.747 -15.223 1.00 39.41 89 GLY A O 1
ATOM 703 N N . PHE A 1 90 ? 6.955 43.550 -15.317 1.00 33.75 90 PHE A N 1
ATOM 704 C CA . PHE A 1 90 ? 8.174 42.728 -15.187 1.00 33.75 90 PHE A CA 1
ATOM 705 C C . PHE A 1 90 ? 8.487 42.350 -13.732 1.00 33.75 90 PHE A C 1
ATOM 707 O O . PHE A 1 90 ? 8.813 41.196 -13.448 1.00 33.75 90 PHE A O 1
ATOM 714 N N . ALA A 1 91 ? 8.308 43.284 -12.794 1.00 35.25 91 ALA A N 1
ATOM 715 C CA . ALA A 1 91 ? 8.504 43.026 -11.366 1.00 35.25 91 ALA A CA 1
ATOM 716 C C . ALA A 1 91 ? 7.464 42.034 -10.811 1.00 35.25 91 ALA A C 1
ATOM 718 O O . ALA A 1 91 ? 7.827 41.086 -10.121 1.00 35.25 91 ALA A O 1
ATOM 719 N N . SER A 1 92 ? 6.190 42.166 -11.205 1.00 41.25 92 SER A N 1
ATOM 720 C CA . SER A 1 92 ? 5.113 41.264 -10.772 1.00 41.25 92 SER A CA 1
ATOM 721 C C . SER A 1 92 ? 5.263 39.843 -11.327 1.00 41.25 92 SER A C 1
ATOM 723 O O . SER A 1 92 ? 4.938 38.877 -10.635 1.00 41.25 92 SER A O 1
ATOM 725 N N . HIS A 1 93 ? 5.801 39.683 -12.541 1.00 36.31 93 HIS A N 1
ATOM 726 C CA . HIS A 1 93 ? 6.076 38.367 -13.121 1.00 36.31 93 HIS A CA 1
ATOM 727 C C . HIS A 1 93 ? 7.265 37.674 -12.438 1.00 36.31 93 HIS A C 1
ATOM 729 O O . HIS A 1 93 ? 7.182 36.491 -12.101 1.00 36.31 93 HIS A O 1
ATOM 735 N N . LEU A 1 94 ? 8.344 38.413 -12.148 1.00 39.75 94 LEU A N 1
ATOM 736 C CA . LEU A 1 94 ? 9.487 37.900 -11.385 1.00 39.75 94 LEU A CA 1
ATOM 737 C C . LEU A 1 94 ? 9.109 37.559 -9.936 1.00 39.75 94 LEU A C 1
ATOM 739 O O . LEU A 1 94 ? 9.557 36.536 -9.417 1.00 39.75 94 LEU A O 1
ATOM 743 N N . ASP A 1 95 ? 8.240 38.348 -9.305 1.00 40.75 95 ASP A N 1
ATOM 744 C CA . ASP A 1 95 ? 7.733 38.073 -7.959 1.00 40.75 95 ASP A CA 1
ATOM 745 C C . ASP A 1 95 ? 6.773 36.884 -7.928 1.00 40.75 95 ASP A C 1
ATOM 747 O O . ASP A 1 95 ? 6.832 36.073 -7.002 1.00 40.75 95 ASP A O 1
ATOM 751 N N . ASN A 1 96 ? 5.949 36.696 -8.961 1.00 40.88 96 ASN A N 1
ATOM 752 C CA . ASN A 1 96 ? 5.125 35.496 -9.108 1.00 40.88 96 ASN A CA 1
ATOM 753 C C . ASN A 1 96 ? 5.975 34.242 -9.349 1.00 40.88 96 ASN A C 1
ATOM 755 O O . ASN A 1 96 ? 5.719 33.210 -8.728 1.00 40.88 96 ASN A O 1
ATOM 759 N N . LEU A 1 97 ? 7.031 34.328 -10.164 1.00 39.88 97 LEU A N 1
ATOM 760 C CA . LEU A 1 97 ? 7.992 33.238 -10.362 1.00 39.88 97 LEU A CA 1
ATOM 761 C C . LEU A 1 97 ? 8.752 32.906 -9.071 1.00 39.88 97 LEU A C 1
ATOM 763 O O . LEU A 1 97 ? 8.891 31.729 -8.730 1.00 39.88 97 LEU A O 1
ATOM 767 N N . LYS A 1 98 ? 9.185 33.917 -8.304 1.00 35.50 98 LYS A N 1
ATOM 768 C CA . LYS A 1 98 ? 9.806 33.735 -6.981 1.00 35.50 98 LYS A CA 1
ATOM 769 C C . LYS A 1 98 ? 8.831 33.105 -5.987 1.00 35.50 98 LYS A C 1
ATOM 771 O O . LYS A 1 98 ? 9.181 32.112 -5.355 1.00 35.50 98 LYS A O 1
ATOM 776 N N . ARG A 1 99 ? 7.588 33.593 -5.893 1.00 40.56 99 ARG A N 1
ATOM 777 C CA . ARG A 1 99 ? 6.529 33.021 -5.036 1.00 40.56 99 ARG A CA 1
ATOM 778 C C . ARG A 1 99 ? 6.185 31.587 -5.428 1.00 40.56 99 ARG A C 1
ATOM 780 O O . ARG A 1 99 ? 5.998 30.749 -4.549 1.00 40.56 99 ARG A O 1
ATOM 787 N N . TYR A 1 100 ? 6.143 31.277 -6.723 1.00 39.22 100 TYR A N 1
ATOM 788 C CA . TYR A 1 100 ? 5.929 29.919 -7.221 1.00 39.22 100 TYR A CA 1
ATOM 789 C C . TYR A 1 100 ? 7.102 29.000 -6.864 1.00 39.22 100 TYR A C 1
ATOM 791 O O . TYR A 1 100 ? 6.889 27.882 -6.394 1.00 39.22 100 TYR A O 1
ATOM 799 N N . LYS A 1 101 ? 8.344 29.479 -7.008 1.00 32.66 101 LYS A N 1
ATOM 800 C CA . LYS A 1 101 ? 9.559 28.739 -6.642 1.00 32.66 101 LYS A CA 1
ATOM 801 C C . LYS A 1 101 ? 9.641 28.489 -5.131 1.00 32.66 101 LYS A C 1
ATOM 803 O O . LYS A 1 101 ? 9.879 27.356 -4.732 1.00 32.66 101 LYS A O 1
ATOM 808 N N . ILE A 1 102 ? 9.308 29.483 -4.306 1.00 39.00 102 ILE A N 1
ATOM 809 C CA . ILE A 1 102 ? 9.237 29.373 -2.839 1.00 39.00 102 ILE A CA 1
ATOM 810 C C . ILE A 1 102 ? 8.109 28.424 -2.410 1.00 39.00 102 ILE A C 1
ATOM 812 O O . ILE A 1 102 ? 8.343 27.527 -1.604 1.00 39.00 102 ILE A O 1
ATOM 816 N N . LYS A 1 103 ? 6.900 28.533 -2.986 1.00 38.94 103 LYS A N 1
ATOM 817 C CA . LYS A 1 103 ? 5.811 27.567 -2.740 1.00 38.94 103 LYS A CA 1
ATOM 818 C C . LYS A 1 103 ? 6.227 26.157 -3.150 1.00 38.94 103 LYS A C 1
ATOM 820 O O . LYS A 1 103 ? 5.939 25.216 -2.420 1.00 38.94 103 LYS A O 1
ATOM 825 N N . ARG A 1 104 ? 6.932 25.990 -4.273 1.00 42.91 104 ARG A N 1
ATOM 826 C CA . ARG A 1 104 ? 7.477 24.703 -4.730 1.00 42.91 104 ARG A CA 1
ATOM 827 C C . ARG A 1 104 ? 8.528 24.158 -3.762 1.00 42.91 104 ARG A C 1
ATOM 829 O O . ARG A 1 104 ? 8.464 22.978 -3.441 1.00 42.91 104 ARG A O 1
ATOM 836 N N . GLU A 1 105 ? 9.446 24.982 -3.267 1.00 38.38 105 GLU A N 1
ATOM 837 C CA . GLU A 1 105 ? 10.490 24.585 -2.314 1.00 38.38 105 GLU A CA 1
ATOM 838 C C . GLU A 1 105 ? 9.921 24.245 -0.934 1.00 38.38 105 GLU A C 1
ATOM 840 O O . GLU A 1 105 ? 10.216 23.169 -0.422 1.00 38.38 105 GLU A O 1
ATOM 845 N N . LEU A 1 106 ? 9.023 25.065 -0.380 1.00 42.62 106 LEU A N 1
ATOM 846 C CA . LEU A 1 106 ? 8.289 24.774 0.860 1.00 42.62 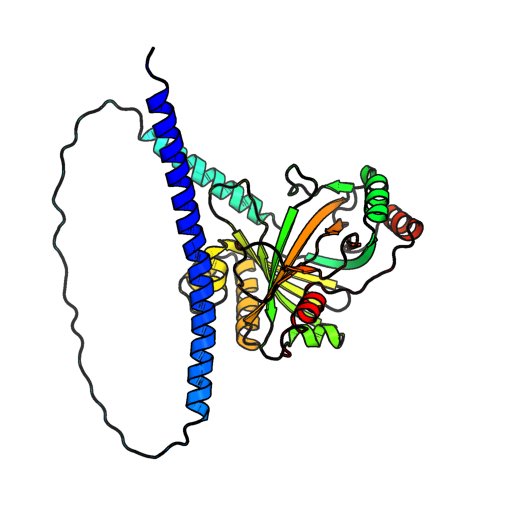106 LEU A CA 1
ATOM 847 C C . LEU A 1 106 ? 7.444 23.503 0.731 1.00 42.62 106 LEU A C 1
ATOM 849 O O . LEU A 1 106 ? 7.358 22.695 1.654 1.00 42.62 106 LEU A O 1
ATOM 853 N N . LYS A 1 107 ? 6.849 23.279 -0.443 1.00 42.03 107 LYS A N 1
ATOM 854 C CA . LYS A 1 107 ? 6.072 22.077 -0.743 1.00 42.03 107 LYS A CA 1
ATOM 855 C C . LYS A 1 107 ? 6.985 20.856 -0.873 1.00 42.03 107 LYS A C 1
ATOM 857 O O . LYS A 1 107 ? 6.683 19.838 -0.266 1.00 42.03 107 LYS A O 1
ATOM 862 N N . ILE A 1 108 ? 8.131 20.950 -1.554 1.00 46.41 108 ILE A N 1
ATOM 863 C CA . ILE A 1 108 ? 9.167 19.899 -1.600 1.00 46.41 108 ILE A CA 1
ATOM 864 C C . ILE A 1 108 ? 9.733 19.625 -0.201 1.00 46.41 108 ILE A C 1
ATOM 866 O O . ILE A 1 108 ? 9.954 18.467 0.134 1.00 46.41 108 ILE A O 1
ATOM 870 N N . GLN A 1 109 ? 9.920 20.637 0.648 1.00 39.38 109 GLN A N 1
ATOM 871 C CA . GLN A 1 109 ? 10.331 20.470 2.045 1.00 39.38 109 GLN A CA 1
ATOM 872 C C . GLN A 1 109 ? 9.246 19.782 2.890 1.00 39.38 109 GLN A C 1
ATOM 874 O O . GLN A 1 109 ? 9.549 18.858 3.644 1.00 39.38 109 GLN A O 1
ATOM 879 N N . ASN A 1 110 ? 7.972 20.126 2.699 1.00 46.97 110 ASN A N 1
ATOM 880 C CA . ASN A 1 110 ? 6.852 19.386 3.286 1.00 46.97 110 ASN A CA 1
ATOM 881 C C . ASN A 1 110 ? 6.748 17.958 2.719 1.00 46.97 110 ASN A C 1
ATOM 883 O O . ASN A 1 110 ? 6.402 17.034 3.450 1.00 46.97 110 ASN A O 1
ATOM 887 N N . TYR A 1 111 ? 7.147 17.729 1.463 1.00 44.88 111 TYR A N 1
ATOM 888 C CA . TYR A 1 111 ? 7.297 16.389 0.893 1.00 44.88 111 TYR A CA 1
ATOM 889 C C . TYR A 1 111 ? 8.541 15.647 1.435 1.00 44.88 111 TYR A C 1
ATOM 891 O O . TYR A 1 111 ? 8.546 14.423 1.565 1.00 44.88 111 TYR A O 1
ATOM 899 N N . ARG A 1 112 ? 9.595 16.355 1.850 1.00 40.00 112 ARG A N 1
ATOM 900 C CA . ARG A 1 112 ? 10.736 15.764 2.569 1.00 40.00 112 ARG A CA 1
ATOM 901 C C . ARG A 1 112 ? 10.352 15.304 3.982 1.00 40.00 112 ARG A C 1
ATOM 903 O O . ARG A 1 112 ? 11.014 14.407 4.496 1.00 40.00 112 ARG A O 1
ATOM 910 N N . LYS A 1 113 ? 9.260 15.823 4.568 1.00 45.56 113 LYS A N 1
ATOM 911 C CA . LYS A 1 113 ? 8.673 15.340 5.838 1.00 45.56 113 LYS A CA 1
ATOM 912 C C . LYS A 1 113 ? 7.906 14.014 5.719 1.00 45.56 113 LYS A C 1
ATOM 914 O O . LYS A 1 113 ? 7.490 13.468 6.742 1.00 45.56 113 LYS A O 1
ATOM 919 N N . PHE A 1 114 ? 7.711 13.448 4.523 1.00 56.97 114 PHE A N 1
ATOM 920 C CA . PHE A 1 114 ? 7.137 12.104 4.420 1.00 56.97 114 PHE A CA 1
ATOM 921 C C . PHE A 1 114 ? 8.096 11.078 5.011 1.00 56.97 114 PHE A C 1
ATOM 923 O O . PHE A 1 114 ? 9.247 10.983 4.602 1.00 56.97 114 PHE A O 1
ATOM 930 N N . GLN A 1 115 ? 7.599 10.244 5.924 1.00 58.41 115 GLN A N 1
ATOM 931 C CA . GLN A 1 115 ? 8.395 9.162 6.489 1.00 58.41 115 GLN A CA 1
ATOM 932 C C . GLN A 1 115 ? 8.853 8.220 5.361 1.00 58.41 115 GLN A C 1
ATOM 934 O O . GLN A 1 115 ? 8.035 7.565 4.699 1.00 58.41 115 GLN A O 1
ATOM 939 N N . LYS A 1 116 ? 10.162 8.237 5.093 1.00 58.44 116 LYS A N 1
ATOM 940 C CA . LYS A 1 116 ? 10.820 7.502 4.002 1.00 58.44 116 LYS A CA 1
ATOM 941 C C . LYS A 1 116 ? 11.210 6.076 4.403 1.00 58.44 116 LYS A C 1
ATOM 943 O O . LYS A 1 116 ? 11.232 5.208 3.537 1.00 58.44 116 LYS A O 1
ATOM 948 N N . TYR A 1 117 ? 11.421 5.842 5.702 1.00 56.88 117 TYR A N 1
ATOM 949 C CA . TYR A 1 117 ? 11.567 4.521 6.316 1.00 56.88 117 TYR A CA 1
ATOM 950 C C . TYR A 1 117 ? 10.758 4.426 7.603 1.00 56.88 117 TYR A C 1
ATOM 952 O O . TYR A 1 117 ? 10.711 5.369 8.392 1.00 56.88 117 TYR A O 1
ATOM 960 N N . PHE A 1 118 ? 10.146 3.272 7.825 1.00 66.38 118 PHE A N 1
ATOM 961 C CA . PHE A 1 118 ? 9.576 2.891 9.111 1.00 66.38 118 PHE A CA 1
ATOM 962 C C . PHE A 1 118 ? 9.521 1.373 9.210 1.00 66.38 118 PHE A C 1
ATOM 964 O O . PHE A 1 118 ? 9.398 0.707 8.183 1.00 66.38 118 PHE A O 1
ATOM 971 N N . ASN A 1 119 ? 9.583 0.868 10.436 1.00 72.06 119 ASN A N 1
ATOM 972 C CA . ASN A 1 119 ? 9.443 -0.535 10.802 1.00 72.06 119 ASN A CA 1
ATOM 973 C C . ASN A 1 119 ? 8.250 -0.611 11.759 1.00 72.06 119 ASN A C 1
ATOM 975 O O . ASN A 1 119 ? 8.203 0.165 12.711 1.00 72.06 119 ASN A O 1
ATOM 979 N N . ARG A 1 120 ? 7.257 -1.452 11.472 1.00 86.31 120 ARG A N 1
ATOM 980 C CA . ARG A 1 120 ? 6.041 -1.562 12.288 1.00 86.31 120 ARG A CA 1
ATOM 981 C C . ARG A 1 120 ? 5.344 -2.906 12.108 1.00 86.31 120 ARG A C 1
ATOM 983 O O . ARG A 1 120 ? 5.410 -3.511 11.034 1.00 86.31 120 ARG A O 1
ATOM 990 N N . PHE A 1 121 ? 4.571 -3.301 13.105 1.00 90.19 121 PHE A N 1
ATOM 991 C CA . PHE A 1 121 ? 3.598 -4.379 12.998 1.00 90.19 121 PHE A CA 1
ATOM 992 C C . PHE A 1 121 ? 2.316 -3.892 12.309 1.00 90.19 121 PHE A C 1
ATOM 994 O O . PHE A 1 121 ? 1.973 -2.704 12.317 1.00 90.19 121 PHE A O 1
ATOM 1001 N N . GLU A 1 122 ? 1.624 -4.813 11.639 1.00 92.69 122 GLU A N 1
ATOM 1002 C CA . GLU A 1 122 ? 0.386 -4.535 10.906 1.00 92.69 122 GLU A CA 1
ATOM 1003 C C . GLU A 1 122 ? -0.555 -5.738 11.017 1.00 92.69 122 GLU A C 1
ATOM 1005 O O . GLU A 1 122 ? -0.344 -6.755 10.351 1.00 92.69 122 GLU A O 1
ATOM 1010 N N . ILE A 1 123 ? -1.606 -5.599 11.824 1.00 94.00 123 ILE A N 1
ATOM 1011 C CA . ILE A 1 123 ? -2.684 -6.583 11.968 1.00 94.00 123 ILE A CA 1
ATOM 1012 C C . ILE A 1 123 ? -3.865 -6.122 11.114 1.00 94.00 123 ILE A C 1
ATOM 1014 O O . ILE A 1 123 ? -4.097 -4.923 10.959 1.00 94.00 123 ILE A O 1
ATOM 1018 N N . LYS A 1 124 ? -4.586 -7.061 10.504 1.00 95.94 124 LYS A N 1
ATOM 1019 C CA . LYS A 1 124 ? -5.746 -6.761 9.662 1.00 95.94 124 LYS A CA 1
ATOM 1020 C C . LYS A 1 124 ? -6.956 -7.537 10.134 1.00 95.94 124 LYS A C 1
ATOM 1022 O O . LYS A 1 124 ? -6.805 -8.680 10.551 1.00 95.94 124 LYS A O 1
ATOM 1027 N N . TYR A 1 125 ? -8.116 -6.925 9.979 1.00 96.44 125 TYR A N 1
ATOM 1028 C CA . TYR A 1 125 ? -9.418 -7.481 10.305 1.00 96.44 125 TYR A CA 1
ATOM 1029 C C . TYR A 1 125 ? -10.364 -7.238 9.136 1.00 96.44 125 TYR A C 1
ATOM 1031 O O . TYR A 1 125 ? -10.220 -6.246 8.410 1.00 96.44 125 TYR A O 1
ATOM 1039 N N . GLN A 1 126 ? -11.310 -8.149 8.954 1.00 94.38 126 GLN A N 1
ATOM 1040 C CA . GLN A 1 126 ? -12.413 -7.975 8.023 1.00 94.38 126 GLN A CA 1
ATOM 1041 C C . GLN A 1 126 ? -13.668 -7.670 8.834 1.00 94.38 126 GLN A C 1
ATOM 1043 O O . GLN A 1 126 ? -14.046 -8.473 9.675 1.00 94.38 126 GLN A O 1
ATOM 1048 N N . ILE A 1 127 ? -14.274 -6.512 8.588 1.00 95.56 127 ILE A N 1
ATOM 1049 C CA . ILE A 1 127 ? -15.458 -6.044 9.316 1.00 95.56 127 ILE A CA 1
ATOM 1050 C C . ILE A 1 127 ? -16.496 -5.507 8.329 1.00 95.56 127 ILE A C 1
ATOM 1052 O O . ILE A 1 127 ? -16.153 -5.051 7.236 1.00 95.56 127 ILE A O 1
ATOM 1056 N N . SER A 1 128 ? -17.764 -5.546 8.700 1.00 95.56 128 SER A N 1
ATOM 1057 C CA . SER A 1 128 ? -18.859 -4.889 7.989 1.00 95.56 128 SER A CA 1
ATOM 1058 C C . SER A 1 128 ? -18.759 -3.359 8.078 1.00 95.56 128 SER A C 1
ATOM 1060 O O . SER A 1 128 ? -18.062 -2.798 8.928 1.00 95.56 128 SER A O 1
ATOM 1062 N N . LEU A 1 129 ? -19.485 -2.648 7.208 1.00 94.44 129 LEU A N 1
ATOM 1063 C CA . LEU A 1 129 ? -19.619 -1.187 7.310 1.00 94.44 129 LEU A CA 1
ATOM 1064 C C . LEU A 1 129 ? -20.255 -0.754 8.643 1.00 94.44 129 LEU A C 1
ATOM 1066 O O . LEU A 1 129 ? -19.821 0.236 9.221 1.00 94.44 129 LEU A O 1
ATOM 1070 N N . LYS A 1 130 ? -21.219 -1.525 9.164 1.00 94.56 130 LYS A N 1
ATOM 1071 C CA . LYS A 1 130 ? -21.881 -1.235 10.445 1.00 94.56 130 LYS A CA 1
ATOM 1072 C C . LYS A 1 130 ? -20.897 -1.303 11.617 1.00 94.56 130 LYS A C 1
ATOM 1074 O O . LYS A 1 130 ? -20.862 -0.400 12.449 1.00 94.56 130 LYS A O 1
ATOM 1079 N N . GLU A 1 131 ? -20.066 -2.343 11.663 1.00 95.56 131 GLU A N 1
ATOM 1080 C CA . GLU A 1 131 ? -19.011 -2.479 12.678 1.00 95.56 131 GLU A CA 1
ATOM 1081 C C . GLU A 1 131 ? -17.956 -1.384 12.541 1.00 95.56 131 GLU A C 1
ATOM 1083 O O . GLU A 1 131 ? -17.543 -0.806 13.544 1.00 95.56 131 GLU A O 1
ATOM 1088 N N . ARG A 1 132 ? -17.556 -1.040 11.308 1.00 95.31 132 ARG A N 1
ATOM 1089 C CA . ARG A 1 132 ? -16.659 0.095 11.052 1.00 95.31 132 ARG A CA 1
ATOM 1090 C C . ARG A 1 132 ? -17.211 1.372 11.683 1.00 95.31 132 ARG A C 1
ATOM 1092 O O . ARG A 1 132 ? -16.472 2.042 12.397 1.00 95.31 132 ARG A O 1
ATOM 1099 N N . ASP A 1 133 ? -18.475 1.700 11.438 1.00 94.19 133 ASP A N 1
ATOM 1100 C CA . ASP A 1 133 ? -19.078 2.950 11.918 1.00 94.19 133 ASP A CA 1
ATOM 1101 C C . ASP A 1 133 ? -19.172 2.984 13.448 1.00 94.19 133 ASP A C 1
ATOM 1103 O O . ASP A 1 133 ? -18.817 3.989 14.068 1.00 94.19 133 ASP A O 1
ATOM 1107 N N . LYS A 1 134 ? -19.520 1.849 14.068 1.00 95.38 134 LYS A N 1
ATOM 1108 C CA . LYS A 1 134 ? -19.494 1.676 15.529 1.00 95.38 134 LYS A CA 1
ATOM 1109 C C . LYS A 1 134 ? -18.084 1.831 16.111 1.00 95.38 134 LYS A C 1
ATOM 1111 O O . LYS A 1 134 ? -17.898 2.465 17.150 1.00 95.38 134 LYS A O 1
ATOM 1116 N N . ILE A 1 135 ? -17.066 1.273 15.459 1.00 96.19 135 ILE A N 1
ATOM 1117 C CA . ILE A 1 135 ? -15.678 1.421 15.908 1.00 96.19 135 ILE A CA 1
ATOM 1118 C C . ILE A 1 135 ? -15.239 2.880 15.753 1.00 96.19 135 ILE A C 1
ATOM 1120 O O . ILE A 1 135 ? -14.660 3.429 16.686 1.00 96.19 135 ILE A O 1
ATOM 1124 N N . ILE A 1 136 ? -15.539 3.529 14.621 1.00 94.44 136 ILE A N 1
ATOM 1125 C CA . ILE A 1 136 ? -15.175 4.929 14.357 1.00 94.44 136 ILE A CA 1
ATOM 1126 C C . ILE A 1 136 ? -15.755 5.870 15.421 1.00 94.44 136 ILE A C 1
ATOM 1128 O O . ILE A 1 136 ? -15.020 6.718 15.935 1.00 94.44 136 ILE A O 1
ATOM 1132 N N . SER A 1 137 ? -17.029 5.709 15.797 1.00 93.38 137 SER A N 1
ATOM 1133 C CA . SER A 1 137 ? -17.634 6.533 16.851 1.00 93.38 137 SER A CA 1
ATOM 1134 C C . SER A 1 137 ? -16.920 6.339 18.192 1.00 93.38 137 SER A C 1
ATOM 1136 O O . SER A 1 137 ? -16.588 7.319 18.863 1.00 93.38 137 SER A O 1
ATOM 1138 N N . THR A 1 138 ? -16.567 5.094 18.521 1.00 94.94 138 THR A N 1
ATOM 1139 C CA . THR A 1 138 ? -15.905 4.731 19.782 1.00 94.94 138 THR A CA 1
ATOM 1140 C C . THR A 1 138 ? -14.445 5.208 19.856 1.00 94.94 138 THR A C 1
ATOM 1142 O O . THR A 1 138 ? -13.975 5.588 20.926 1.00 94.94 138 THR A O 1
ATOM 1145 N N . ILE A 1 139 ? -13.701 5.230 18.740 1.00 94.38 139 ILE A N 1
ATOM 1146 C CA . ILE A 1 139 ? -12.289 5.672 18.723 1.00 94.38 139 ILE A CA 1
ATOM 1147 C C . ILE A 1 139 ? -12.120 7.194 18.620 1.00 94.38 139 ILE A C 1
ATOM 1149 O O . ILE A 1 139 ? -11.008 7.692 18.821 1.00 94.38 139 ILE A O 1
ATOM 1153 N N . SER A 1 140 ? -13.181 7.939 18.290 1.00 90.81 140 SER A N 1
ATOM 1154 C CA . SER A 1 140 ? -13.129 9.392 18.057 1.00 90.81 140 SER A CA 1
ATOM 1155 C C . SER A 1 140 ? -12.529 10.220 19.216 1.00 90.81 140 SER A C 1
ATOM 1157 O O . SER A 1 140 ? -11.802 11.189 18.941 1.00 90.81 140 SER A O 1
ATOM 1159 N N . PRO A 1 141 ? -12.676 9.838 20.507 1.00 94.44 141 PRO A N 1
ATOM 1160 C CA . PRO A 1 141 ? -11.996 10.539 21.596 1.00 94.44 141 PRO A CA 1
ATOM 1161 C C . PRO A 1 141 ? -10.474 10.345 21.560 1.00 94.44 141 PRO A C 1
ATOM 1163 O O . PRO A 1 141 ? -9.731 11.276 21.871 1.00 94.44 141 PRO A O 1
ATOM 1166 N N . PHE A 1 142 ? -9.991 9.189 21.096 1.00 94.81 142 PHE A N 1
ATOM 1167 C CA . PHE A 1 142 ? -8.578 8.789 21.142 1.00 94.81 142 PHE A CA 1
ATOM 1168 C C . PHE A 1 142 ? -7.805 9.076 19.851 1.00 94.81 142 PHE A C 1
ATOM 1170 O O . PHE A 1 142 ? -6.571 9.144 19.861 1.00 94.81 142 PHE A O 1
ATOM 1177 N N . MET A 1 143 ? -8.506 9.236 18.728 1.00 95.12 143 MET A N 1
ATOM 1178 C CA . MET A 1 143 ? -7.901 9.351 17.403 1.00 95.12 143 MET A CA 1
ATOM 1179 C C . MET A 1 143 ? -8.395 10.572 16.635 1.00 95.12 143 MET A C 1
ATOM 1181 O O . MET A 1 143 ? -9.478 11.093 16.873 1.00 95.12 143 MET A O 1
ATOM 1185 N N . LYS A 1 144 ? -7.581 11.032 15.691 1.00 93.69 144 LYS A N 1
ATOM 1186 C CA . LYS A 1 144 ? -7.923 12.084 14.733 1.00 93.69 144 LYS A CA 1
ATOM 1187 C C . LYS A 1 144 ? -7.678 11.595 13.314 1.00 93.69 144 LYS A C 1
ATOM 1189 O O . LYS A 1 144 ? -6.840 10.717 13.107 1.00 93.69 144 LYS A O 1
ATOM 1194 N N . LEU A 1 145 ? -8.381 12.168 12.345 1.00 91.69 145 LEU A N 1
ATOM 1195 C CA . LEU A 1 145 ? -8.121 11.879 10.938 1.00 91.69 145 LEU A CA 1
ATOM 1196 C C . LEU A 1 145 ? -6.693 12.278 10.554 1.00 91.69 145 LEU A C 1
ATOM 1198 O O . LEU A 1 145 ? -6.098 13.198 11.124 1.00 91.69 145 LEU A O 1
ATOM 1202 N N . ASP A 1 146 ? -6.133 11.549 9.595 1.00 88.81 146 ASP A N 1
ATOM 1203 C CA . ASP A 1 146 ? -4.853 11.920 9.001 1.00 88.81 146 ASP A CA 1
ATOM 1204 C C . ASP A 1 146 ? -4.976 13.289 8.295 1.00 88.81 146 ASP A C 1
ATOM 1206 O O . ASP A 1 146 ? -5.939 13.492 7.554 1.00 88.81 146 ASP A O 1
ATOM 1210 N N . PRO A 1 147 ? -4.014 14.217 8.469 1.00 84.75 147 PRO A N 1
ATOM 1211 C CA . PRO A 1 147 ? -4.065 15.552 7.864 1.00 84.75 147 PRO A CA 1
ATOM 1212 C C . PRO A 1 147 ? -4.158 15.576 6.333 1.00 84.75 147 PRO A C 1
ATOM 1214 O O . PRO A 1 147 ? -4.480 16.612 5.762 1.00 84.75 147 PRO A O 1
ATOM 1217 N N . PHE A 1 148 ? -3.834 14.470 5.654 1.00 80.69 148 PHE A N 1
ATOM 1218 C CA . PHE A 1 148 ? -3.958 14.364 4.199 1.00 80.69 148 PHE A CA 1
ATOM 1219 C C . PHE A 1 148 ? -5.385 14.058 3.720 1.00 80.69 148 PHE A C 1
ATOM 1221 O O . PHE A 1 148 ? -5.618 14.040 2.513 1.00 80.69 148 PHE A O 1
ATOM 1228 N N . VAL A 1 149 ? -6.333 13.808 4.626 1.00 79.56 149 VAL A N 1
ATOM 1229 C CA . VAL A 1 149 ? -7.753 13.675 4.286 1.00 79.56 149 VAL A CA 1
ATOM 1230 C C . VAL A 1 149 ? -8.321 15.066 3.996 1.00 79.56 149 VAL A C 1
ATOM 1232 O O . VAL A 1 149 ? -8.431 15.894 4.895 1.00 79.56 149 VAL A O 1
ATOM 1235 N N . GLN A 1 150 ? -8.675 15.324 2.737 1.00 67.12 150 GLN A N 1
ATOM 1236 C CA . GLN A 1 150 ? -9.368 16.547 2.316 1.00 67.12 150 GLN A CA 1
ATOM 1237 C C . GLN A 1 150 ? -10.881 16.292 2.313 1.00 67.12 150 GLN A C 1
ATOM 1239 O O . GLN A 1 150 ? -11.271 15.267 1.771 1.00 67.12 150 GLN A O 1
ATOM 1244 N N . ASN A 1 151 ? -11.687 17.194 2.895 1.00 58.38 151 ASN A N 1
ATOM 1245 C CA . ASN A 1 151 ? -13.160 17.393 2.864 1.00 58.38 151 ASN A CA 1
ATOM 1246 C C . ASN A 1 151 ? -14.156 16.194 2.864 1.00 58.38 151 ASN A C 1
ATOM 1248 O O . ASN A 1 151 ? -15.330 16.412 3.135 1.00 58.38 151 ASN A O 1
ATOM 1252 N N . TYR A 1 152 ? -13.743 14.944 2.641 1.00 61.19 152 TYR A N 1
ATOM 1253 C CA . TYR A 1 152 ? -14.600 13.786 2.347 1.00 61.19 152 TYR A CA 1
ATOM 1254 C C . TYR A 1 152 ? -14.346 12.581 3.266 1.00 61.19 152 TYR A C 1
ATOM 1256 O O . TYR A 1 152 ? -14.750 11.466 2.948 1.00 61.19 152 TYR A O 1
ATOM 1264 N N . PHE A 1 153 ? -13.679 12.781 4.410 1.00 84.00 153 PHE A N 1
ATOM 1265 C CA . PHE A 1 153 ? -13.347 11.759 5.427 1.00 84.00 153 PHE A CA 1
ATOM 1266 C C . PHE A 1 153 ? -12.454 10.590 4.956 1.00 84.00 153 PHE A C 1
ATOM 1268 O O . PHE A 1 153 ? -11.859 9.901 5.788 1.00 84.00 153 PHE A O 1
ATOM 1275 N N . ASP A 1 154 ? -12.297 10.391 3.648 1.00 90.25 154 ASP A N 1
ATOM 1276 C CA . ASP A 1 154 ? -11.435 9.402 3.015 1.00 90.25 154 ASP A CA 1
ATOM 1277 C C . ASP A 1 154 ? -10.611 9.991 1.860 1.00 90.25 154 ASP A C 1
ATOM 1279 O O . ASP A 1 154 ? -10.760 11.151 1.479 1.00 90.25 154 ASP A O 1
ATOM 1283 N N . TYR A 1 155 ? -9.682 9.193 1.338 1.00 91.06 155 TYR A N 1
ATOM 1284 C CA . TYR A 1 155 ? -9.036 9.460 0.057 1.00 91.06 155 TYR A CA 1
ATOM 1285 C C . TYR A 1 155 ? -8.862 8.178 -0.750 1.00 91.06 155 TYR A C 1
ATOM 1287 O O . TYR A 1 155 ? -8.742 7.071 -0.207 1.00 91.06 155 TYR A O 1
ATOM 1295 N N . GLU A 1 156 ? -8.770 8.328 -2.068 1.00 92.19 156 GLU A N 1
ATOM 1296 C CA . GLU A 1 156 ? -8.448 7.221 -2.955 1.00 92.19 156 GLU A CA 1
ATOM 1297 C C . GLU A 1 156 ? -6.949 6.892 -2.907 1.00 92.19 156 GLU A C 1
ATOM 1299 O O . GLU A 1 156 ? -6.076 7.760 -2.851 1.00 92.19 156 GLU A O 1
ATOM 1304 N N . VAL A 1 157 ? -6.630 5.601 -2.950 1.00 95.12 157 VAL A N 1
ATOM 1305 C CA . VAL A 1 157 ? -5.267 5.121 -3.167 1.00 95.12 157 VAL A CA 1
ATOM 1306 C C . VAL A 1 157 ? -5.251 4.217 -4.376 1.00 95.12 157 VAL A C 1
ATOM 1308 O O . VAL A 1 157 ? -5.982 3.233 -4.399 1.00 95.12 157 VAL A O 1
ATOM 1311 N N . ARG A 1 158 ? -4.335 4.472 -5.310 1.00 96.31 158 ARG A N 1
ATOM 1312 C CA . ARG A 1 158 ? -4.035 3.577 -6.431 1.00 96.31 158 ARG A CA 1
ATOM 1313 C C . ARG A 1 158 ? -2.622 3.039 -6.278 1.00 96.31 158 ARG A C 1
ATOM 1315 O O . ARG A 1 158 ? -1.692 3.748 -5.891 1.00 96.31 158 ARG A O 1
ATOM 1322 N N . SER A 1 159 ? -2.438 1.740 -6.462 1.00 97.38 159 SER A N 1
ATOM 1323 C CA . SER A 1 159 ? -1.123 1.105 -6.366 1.00 97.38 159 SER A CA 1
ATOM 1324 C C . SER A 1 159 ? -0.927 0.140 -7.525 1.00 97.38 159 SER A C 1
ATOM 1326 O O . SER A 1 159 ? -1.564 -0.911 -7.549 1.00 97.38 159 SER A O 1
ATOM 1328 N N . LEU A 1 160 ? -0.028 0.487 -8.443 1.00 97.38 160 LEU A N 1
ATOM 1329 C CA . LEU A 1 160 ? 0.459 -0.405 -9.485 1.00 97.38 160 LEU A CA 1
ATOM 1330 C C . LEU A 1 160 ? 1.517 -1.330 -8.883 1.00 97.38 160 LEU A C 1
ATOM 1332 O O . LEU A 1 160 ? 2.582 -0.880 -8.465 1.00 97.38 160 LEU A O 1
ATOM 1336 N N . TYR A 1 161 ? 1.210 -2.616 -8.810 1.00 97.69 161 TYR A N 1
ATOM 1337 C CA . TYR A 1 161 ? 2.122 -3.645 -8.337 1.00 97.69 161 TYR A CA 1
ATOM 1338 C C . TYR A 1 161 ? 2.894 -4.262 -9.490 1.00 97.69 161 TYR A C 1
ATOM 1340 O O . TYR A 1 161 ? 2.345 -4.463 -10.573 1.00 97.69 161 TYR A O 1
ATOM 1348 N N . PHE A 1 162 ? 4.145 -4.612 -9.207 1.00 97.25 162 PHE A N 1
ATOM 1349 C CA . PHE A 1 162 ? 5.009 -5.334 -10.124 1.00 97.25 162 PHE A CA 1
ATOM 1350 C C . PHE A 1 162 ? 5.260 -6.751 -9.613 1.00 97.25 162 PHE A C 1
ATOM 1352 O O . PHE A 1 162 ? 5.358 -6.969 -8.402 1.00 97.25 162 PHE A O 1
ATOM 1359 N N . ASP A 1 163 ? 5.394 -7.695 -10.536 1.00 96.94 163 ASP A N 1
ATOM 1360 C CA . ASP A 1 163 ? 5.805 -9.071 -10.255 1.00 96.94 163 ASP A CA 1
ATOM 1361 C C . ASP A 1 163 ? 6.658 -9.610 -11.415 1.00 96.94 163 ASP A C 1
ATOM 1363 O O . ASP A 1 163 ? 6.744 -8.984 -12.474 1.00 96.94 163 ASP A O 1
ATOM 1367 N N . SER A 1 164 ? 7.323 -10.744 -11.215 1.00 95.06 164 SER A N 1
ATOM 1368 C CA . SER A 1 164 ? 8.035 -11.433 -12.292 1.00 95.06 164 SER A CA 1
ATOM 1369 C C . SER A 1 164 ? 7.064 -12.211 -13.187 1.00 95.06 164 SER A C 1
ATOM 1371 O O . SER A 1 164 ? 5.933 -12.507 -12.793 1.00 95.06 164 SER A O 1
ATOM 1373 N N . ASN A 1 165 ? 7.525 -12.624 -14.372 1.00 89.62 165 ASN A N 1
ATOM 1374 C CA . ASN A 1 165 ? 6.751 -13.505 -15.260 1.00 89.62 165 ASN A CA 1
ATOM 1375 C C . ASN A 1 165 ? 6.314 -14.806 -14.558 1.00 89.62 165 ASN A C 1
ATOM 1377 O O . ASN A 1 165 ? 5.215 -15.299 -14.793 1.00 89.62 165 ASN A O 1
ATOM 1381 N N . PHE A 1 166 ? 7.144 -15.313 -13.642 1.00 89.62 166 PHE A N 1
ATOM 1382 C CA . PHE A 1 166 ? 6.870 -16.509 -12.840 1.00 89.62 166 PHE A CA 1
ATOM 1383 C C . PHE A 1 166 ? 6.155 -16.206 -11.514 1.00 89.62 166 PHE A C 1
ATOM 1385 O O . PHE A 1 166 ? 6.059 -17.073 -10.652 1.00 89.62 166 PHE A O 1
ATOM 1392 N N . ARG A 1 167 ? 5.634 -14.984 -11.334 1.00 93.00 167 ARG A N 1
ATOM 1393 C CA . ARG A 1 167 ? 4.843 -14.563 -10.165 1.00 93.00 167 ARG A CA 1
ATOM 1394 C C . ARG A 1 167 ? 5.563 -14.766 -8.827 1.00 93.00 167 ARG A C 1
ATOM 1396 O O . ARG A 1 167 ? 4.959 -15.182 -7.837 1.00 93.00 167 ARG A O 1
ATOM 1403 N N . HIS A 1 168 ? 6.862 -14.476 -8.802 1.00 94.19 168 HIS A N 1
ATOM 1404 C CA . HIS A 1 168 ? 7.734 -14.704 -7.650 1.00 94.19 168 HIS A CA 1
ATOM 1405 C C . HIS A 1 168 ? 7.176 -14.080 -6.357 1.00 94.19 168 HIS A C 1
ATOM 1407 O O . HIS A 1 168 ? 7.038 -14.767 -5.350 1.00 94.19 168 HIS A O 1
ATOM 1413 N N . ALA A 1 169 ? 6.748 -12.813 -6.388 1.00 95.12 169 ALA A N 1
ATOM 1414 C CA . ALA A 1 169 ? 6.253 -12.111 -5.200 1.00 95.12 169 ALA A CA 1
ATOM 1415 C C . ALA A 1 169 ? 4.860 -12.585 -4.735 1.00 95.12 169 ALA A C 1
ATOM 1417 O O . ALA A 1 169 ? 4.447 -12.338 -3.586 1.00 95.12 169 ALA A O 1
ATOM 1418 N N . LEU A 1 170 ? 4.085 -13.199 -5.634 1.00 95.00 170 LEU A N 1
ATOM 1419 C CA . LEU A 1 170 ? 2.848 -13.891 -5.292 1.00 95.00 170 LEU A CA 1
ATOM 1420 C C . LEU A 1 170 ? 3.148 -15.219 -4.595 1.00 95.00 170 LEU A C 1
ATOM 1422 O O . LEU A 1 170 ? 2.574 -15.459 -3.534 1.00 95.00 170 LEU A O 1
ATOM 1426 N N . LEU A 1 171 ? 4.041 -16.034 -5.163 1.00 94.75 171 LEU A N 1
ATOM 1427 C CA . LEU A 1 171 ? 4.427 -17.339 -4.617 1.00 94.75 171 LEU A CA 1
ATOM 1428 C C . LEU A 1 171 ? 5.056 -17.191 -3.228 1.00 94.75 171 LEU A C 1
ATOM 1430 O O . LEU A 1 171 ? 4.504 -17.721 -2.274 1.00 94.75 171 LEU A O 1
ATOM 1434 N N . GLU A 1 172 ? 6.022 -16.282 -3.041 1.00 95.62 172 GLU A N 1
ATOM 1435 C CA . GLU A 1 172 ? 6.585 -15.966 -1.711 1.00 95.62 172 GLU A CA 1
ATOM 1436 C C . GLU A 1 172 ? 5.517 -15.596 -0.658 1.00 95.62 172 GLU A C 1
ATOM 1438 O O . GLU A 1 172 ? 5.703 -15.742 0.555 1.00 95.62 172 GLU A O 1
ATOM 1443 N N . LYS A 1 173 ? 4.383 -15.022 -1.087 1.00 94.06 173 LYS A N 1
ATOM 1444 C CA . LYS A 1 173 ? 3.279 -14.694 -0.176 1.00 94.06 173 LYS A CA 1
ATOM 1445 C C . LYS A 1 173 ? 2.392 -15.899 0.129 1.00 94.06 173 LYS A C 1
ATOM 1447 O O . LYS A 1 173 ? 1.852 -15.926 1.242 1.00 94.06 173 LYS A O 1
ATOM 1452 N N . LYS A 1 174 ? 2.191 -16.797 -0.835 1.00 92.56 174 LYS A N 1
ATOM 1453 C CA . LYS A 1 174 ? 1.429 -18.041 -0.669 1.00 92.56 174 LYS A CA 1
ATOM 1454 C C . LYS A 1 174 ? 2.202 -19.021 0.205 1.00 92.56 174 LYS A C 1
ATOM 1456 O O . LYS A 1 174 ? 1.665 -19.449 1.216 1.00 92.56 174 LYS A O 1
ATOM 1461 N N . ASP A 1 175 ? 3.488 -19.182 -0.074 1.00 94.31 175 ASP A N 1
ATOM 1462 C CA . ASP A 1 175 ? 4.391 -20.130 0.591 1.00 94.31 175 ASP A CA 1
ATOM 1463 C C . ASP A 1 175 ? 4.858 -19.638 1.971 1.00 94.31 175 ASP A C 1
ATOM 1465 O O . ASP A 1 175 ? 5.745 -20.203 2.598 1.00 94.31 175 ASP A O 1
ATOM 1469 N N . GLY A 1 176 ? 4.304 -18.526 2.458 1.00 92.44 176 GLY A N 1
ATOM 1470 C CA . GLY A 1 176 ? 4.572 -18.047 3.809 1.00 92.44 176 GLY A CA 1
ATOM 1471 C C . GLY A 1 176 ? 5.936 -17.388 4.027 1.00 92.44 176 GLY A C 1
ATOM 1472 O O . GLY A 1 176 ? 6.092 -16.791 5.087 1.00 92.44 176 GLY A O 1
ATOM 1473 N N . VAL A 1 177 ? 6.840 -17.349 3.037 1.00 94.12 177 VAL A N 1
ATOM 1474 C CA . VAL A 1 177 ? 8.228 -16.836 3.137 1.00 94.12 177 VAL A CA 1
ATOM 1475 C C . VAL A 1 177 ? 8.359 -15.607 4.051 1.00 94.12 177 VAL A C 1
ATOM 1477 O O . VAL A 1 177 ? 7.733 -14.562 3.822 1.00 94.12 177 VAL A O 1
ATOM 1480 N N . GLY A 1 178 ? 9.168 -15.748 5.108 1.00 89.69 178 GLY A N 1
ATOM 1481 C CA . GLY A 1 178 ? 9.294 -14.766 6.190 1.00 89.69 178 GLY A CA 1
ATOM 1482 C C . GLY A 1 178 ? 9.913 -13.441 5.749 1.00 89.69 178 GLY A C 1
ATOM 1483 O O . GLY A 1 178 ? 9.464 -12.379 6.182 1.00 89.69 178 GLY A O 1
ATOM 1484 N N . ILE A 1 179 ? 10.884 -13.483 4.833 1.00 94.50 179 ILE A N 1
ATOM 1485 C CA . ILE A 1 179 ? 11.531 -12.298 4.262 1.00 94.50 179 ILE A CA 1
ATOM 1486 C C . ILE A 1 179 ? 11.153 -12.183 2.792 1.00 94.50 179 ILE A C 1
ATOM 1488 O O . ILE A 1 179 ? 11.599 -12.970 1.969 1.00 94.50 179 ILE A O 1
ATOM 1492 N N . ARG A 1 180 ? 10.346 -11.179 2.451 1.00 94.81 180 ARG A N 1
ATOM 1493 C CA . ARG A 1 180 ? 9.867 -10.971 1.074 1.00 94.81 180 ARG A CA 1
AT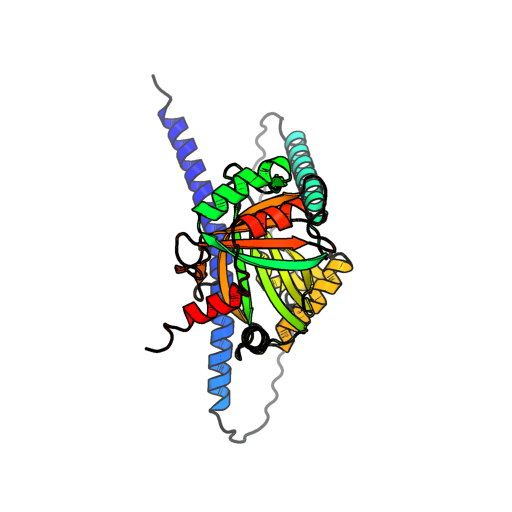OM 1494 C C . ARG A 1 180 ? 9.688 -9.504 0.743 1.00 94.81 180 ARG A C 1
ATOM 1496 O O . ARG A 1 180 ? 9.404 -8.680 1.622 1.00 94.81 180 ARG A O 1
ATOM 1503 N N . ARG A 1 181 ? 9.821 -9.160 -0.538 1.00 95.88 181 ARG A N 1
ATOM 1504 C CA . ARG A 1 181 ? 9.812 -7.769 -1.021 1.00 95.88 181 ARG A CA 1
ATOM 1505 C C . ARG A 1 181 ? 8.881 -7.613 -2.212 1.00 95.88 181 ARG A C 1
ATOM 1507 O O . ARG A 1 181 ? 8.790 -8.493 -3.054 1.00 95.88 181 ARG A O 1
ATOM 1514 N N . LYS A 1 182 ? 8.189 -6.475 -2.292 1.00 95.81 182 LYS A N 1
ATOM 1515 C CA . LYS A 1 182 ? 7.314 -6.140 -3.426 1.00 95.81 182 LYS A CA 1
ATOM 1516 C C . LYS A 1 182 ? 7.546 -4.710 -3.862 1.00 95.81 182 LYS A C 1
ATOM 1518 O O . LYS A 1 182 ? 7.459 -3.804 -3.029 1.00 95.81 182 LYS A O 1
ATOM 1523 N N . LEU A 1 183 ? 7.788 -4.525 -5.153 1.00 98.00 183 LEU A N 1
ATOM 1524 C CA . LEU A 1 183 ? 7.844 -3.213 -5.780 1.00 98.00 183 LEU A CA 1
ATOM 1525 C C . LEU A 1 183 ? 6.429 -2.758 -6.148 1.00 98.00 183 LEU A C 1
ATOM 1527 O O . LEU A 1 183 ? 5.613 -3.541 -6.644 1.00 98.00 183 LEU A O 1
ATOM 1531 N N . ARG A 1 184 ? 6.133 -1.484 -5.902 1.00 97.88 184 ARG A N 1
ATOM 1532 C CA . ARG A 1 184 ? 4.898 -0.847 -6.355 1.00 97.88 184 ARG A CA 1
ATOM 1533 C C . ARG A 1 184 ? 5.102 0.632 -6.642 1.00 97.88 184 ARG A C 1
ATOM 1535 O O . ARG A 1 184 ? 5.877 1.290 -5.956 1.00 97.88 184 ARG A O 1
ATOM 1542 N N . ILE A 1 185 ? 4.320 1.163 -7.569 1.00 97.81 185 ILE A N 1
ATOM 1543 C CA . ILE A 1 185 ? 4.109 2.602 -7.710 1.00 97.81 185 ILE A CA 1
ATOM 1544 C C . ILE A 1 185 ? 2.795 2.935 -7.015 1.00 97.81 185 ILE A C 1
ATOM 1546 O O . ILE A 1 185 ? 1.774 2.299 -7.267 1.00 97.81 185 ILE A O 1
ATOM 1550 N N . ARG A 1 186 ? 2.814 3.901 -6.101 1.00 96.94 186 ARG A N 1
ATOM 1551 C CA . ARG A 1 186 ? 1.645 4.347 -5.349 1.00 96.94 186 ARG A CA 1
ATOM 1552 C C . ARG A 1 186 ? 1.318 5.793 -5.677 1.00 96.94 186 ARG A C 1
ATOM 1554 O O . ARG A 1 186 ? 2.139 6.674 -5.445 1.00 96.94 186 ARG A O 1
ATOM 1561 N N . TYR A 1 187 ? 0.088 6.007 -6.107 1.00 94.50 187 TYR A N 1
ATOM 1562 C CA . TYR A 1 187 ? -0.469 7.300 -6.456 1.00 94.50 187 TYR A CA 1
ATOM 1563 C C . TYR A 1 187 ? -1.677 7.609 -5.565 1.00 94.50 187 TYR A C 1
ATOM 1565 O O . TYR A 1 187 ? -2.428 6.706 -5.176 1.00 94.50 187 TYR A O 1
ATOM 1573 N N . TYR A 1 188 ? -1.812 8.881 -5.209 1.00 91.50 188 TYR A N 1
ATOM 1574 C CA . TYR A 1 188 ? -2.944 9.432 -4.478 1.00 91.50 188 TYR A CA 1
ATOM 1575 C C . TYR A 1 188 ? -3.579 10.476 -5.398 1.00 91.50 188 TYR A C 1
ATOM 1577 O O . TYR A 1 188 ? -2.995 11.553 -5.526 1.00 91.50 188 TYR A O 1
ATOM 1585 N N . PRO A 1 189 ? -4.692 10.144 -6.073 1.00 87.25 189 PRO A N 1
ATOM 1586 C CA . PRO A 1 189 ? -5.405 11.104 -6.901 1.00 87.25 189 PRO A CA 1
ATOM 1587 C C . PRO A 1 189 ? -5.772 12.353 -6.101 1.00 87.25 189 PRO A C 1
ATOM 1589 O O . PRO A 1 189 ? -6.308 12.242 -4.998 1.00 87.25 189 PRO A O 1
ATOM 1592 N N . ASP A 1 190 ? -5.467 13.524 -6.655 1.00 78.69 190 ASP A N 1
ATOM 1593 C CA . ASP A 1 190 ? -5.875 14.818 -6.108 1.00 78.69 190 ASP A CA 1
ATOM 1594 C C . ASP A 1 190 ? -6.667 15.568 -7.181 1.00 78.69 190 ASP A C 1
ATOM 1596 O O . ASP A 1 190 ? -6.107 16.289 -8.002 1.00 78.69 190 ASP A O 1
ATOM 1600 N N . TYR A 1 191 ? -7.984 15.359 -7.177 1.00 69.81 191 TYR A N 1
ATOM 1601 C CA . TYR A 1 191 ? -8.914 15.908 -8.170 1.00 69.81 191 TYR A CA 1
ATOM 1602 C C . TYR A 1 191 ? -9.075 17.434 -8.095 1.00 69.81 191 TYR A C 1
ATOM 1604 O O . TYR A 1 191 ? -9.756 18.013 -8.931 1.00 69.81 191 TYR A O 1
ATOM 1612 N N . ASN A 1 192 ? -8.453 18.081 -7.105 1.00 65.12 192 ASN A N 1
ATOM 1613 C CA . ASN A 1 192 ? -8.514 19.526 -6.893 1.00 65.12 192 ASN A CA 1
ATOM 1614 C C . ASN A 1 192 ? -7.226 20.244 -7.339 1.00 65.12 192 ASN A C 1
ATOM 1616 O O . ASN A 1 192 ? -7.053 21.430 -7.046 1.00 65.12 192 ASN A O 1
ATOM 1620 N N . ARG A 1 193 ? -6.267 19.541 -7.964 1.00 61.06 193 ARG A N 1
ATOM 1621 C CA . ARG A 1 193 ? -4.972 20.119 -8.351 1.00 61.06 193 ARG A CA 1
ATOM 1622 C C . ARG A 1 193 ? -4.820 20.282 -9.852 1.00 61.06 193 ARG A C 1
ATOM 1624 O O . ARG A 1 193 ? -4.681 19.316 -10.581 1.00 61.06 193 ARG A O 1
ATOM 1631 N N . ASP A 1 194 ? -4.628 21.538 -10.221 1.00 54.12 194 ASP A N 1
ATOM 1632 C CA . ASP A 1 194 ? -4.499 22.016 -11.596 1.00 54.12 194 ASP A CA 1
ATOM 1633 C C . ASP A 1 194 ? -3.140 21.713 -12.254 1.00 54.12 194 ASP A C 1
ATOM 1635 O O . ASP A 1 194 ? -2.957 21.962 -13.434 1.00 54.12 194 ASP A O 1
ATOM 1639 N N . ASN A 1 195 ? -2.110 21.262 -11.517 1.00 58.34 195 ASN A N 1
ATOM 1640 C CA . ASN A 1 195 ? -0.770 21.152 -12.108 1.00 58.34 195 ASN A CA 1
ATOM 1641 C C . ASN A 1 195 ? 0.174 20.167 -11.392 1.00 58.34 195 ASN A C 1
ATOM 1643 O O . ASN A 1 195 ? 0.737 20.460 -10.329 1.00 58.34 195 ASN A O 1
ATOM 1647 N N . ARG A 1 196 ? 0.415 19.046 -12.086 1.00 66.19 196 ARG A N 1
ATOM 1648 C CA . ARG A 1 196 ? 1.356 17.935 -11.836 1.00 66.19 196 ARG A CA 1
ATOM 1649 C C . ARG A 1 196 ? 1.023 16.967 -10.702 1.00 66.19 196 ARG A C 1
ATOM 1651 O O . ARG A 1 196 ? 1.131 17.277 -9.512 1.00 66.19 196 ARG A O 1
ATOM 1658 N N . ASP A 1 197 ? 0.793 15.727 -11.122 1.00 85.31 197 ASP A N 1
ATOM 1659 C CA . ASP A 1 197 ? 0.698 14.557 -10.265 1.00 85.31 197 ASP A CA 1
ATOM 1660 C C . ASP A 1 197 ? 2.058 13.983 -9.891 1.00 85.31 197 ASP A C 1
ATOM 1662 O O . ASP A 1 197 ? 3.042 14.024 -10.634 1.00 85.31 197 ASP A O 1
ATOM 1666 N N . PHE A 1 198 ? 2.093 13.372 -8.716 1.00 90.25 198 PHE A N 1
ATOM 1667 C CA . PHE A 1 198 ? 3.277 12.728 -8.181 1.00 90.25 198 PHE A CA 1
ATOM 1668 C C . PHE A 1 198 ? 2.919 11.375 -7.586 1.00 90.25 198 PHE A C 1
ATOM 1670 O O . PHE A 1 198 ? 1.832 11.171 -7.045 1.00 90.25 198 PHE A O 1
ATOM 1677 N N . ALA A 1 199 ? 3.881 10.465 -7.613 1.00 94.38 199 ALA A N 1
ATOM 1678 C CA . ALA A 1 199 ? 3.739 9.134 -7.065 1.00 94.38 199 ALA A CA 1
ATOM 1679 C C . ALA A 1 199 ? 4.956 8.747 -6.229 1.00 94.38 199 ALA A C 1
ATOM 1681 O O . ALA A 1 199 ? 6.044 9.316 -6.329 1.00 94.38 199 ALA A O 1
ATOM 1682 N N . PHE A 1 200 ? 4.763 7.728 -5.403 1.00 96.62 200 PHE A N 1
ATOM 1683 C CA . PHE A 1 200 ? 5.852 7.055 -4.723 1.00 96.62 200 PHE A CA 1
ATOM 1684 C C . PHE A 1 200 ? 6.223 5.780 -5.472 1.00 96.62 200 PHE A C 1
ATOM 1686 O O . PHE A 1 200 ? 5.364 4.922 -5.670 1.00 96.62 200 PHE A O 1
ATOM 1693 N N . ILE A 1 201 ? 7.499 5.605 -5.808 1.00 97.62 201 ILE A N 1
ATOM 1694 C CA . ILE A 1 201 ? 8.041 4.285 -6.149 1.00 97.62 201 ILE A CA 1
ATOM 1695 C C . ILE A 1 201 ? 8.491 3.659 -4.831 1.00 97.62 201 ILE A C 1
ATOM 1697 O O . ILE A 1 201 ? 9.389 4.181 -4.172 1.00 97.62 201 ILE A O 1
ATOM 1701 N N . GLU A 1 202 ? 7.822 2.590 -4.405 1.00 97.12 202 GLU A N 1
ATOM 1702 C CA . GLU A 1 202 ? 7.967 2.007 -3.071 1.00 97.12 202 GLU A CA 1
ATOM 1703 C C . GLU A 1 202 ? 8.365 0.530 -3.132 1.00 97.12 202 GLU A C 1
ATOM 1705 O O . GLU A 1 202 ? 7.752 -0.266 -3.845 1.00 97.12 202 GLU A O 1
ATOM 1710 N N . ILE A 1 203 ? 9.299 0.133 -2.272 1.00 97.25 203 ILE A N 1
ATOM 1711 C CA . ILE A 1 203 ? 9.521 -1.266 -1.914 1.00 97.25 203 ILE A CA 1
ATOM 1712 C C . ILE A 1 203 ? 8.839 -1.507 -0.569 1.00 97.25 203 ILE A C 1
ATOM 1714 O O . ILE A 1 203 ? 9.173 -0.878 0.437 1.00 97.25 203 ILE A O 1
ATOM 1718 N N . LYS A 1 204 ? 7.882 -2.438 -0.532 1.00 95.19 204 LYS A N 1
ATOM 1719 C CA . LYS A 1 204 ? 7.317 -2.967 0.718 1.00 95.19 204 LYS A CA 1
ATOM 1720 C C . LYS A 1 204 ? 8.043 -4.264 1.067 1.00 95.19 204 LYS A C 1
ATOM 1722 O O . LYS A 1 204 ? 7.937 -5.235 0.320 1.00 95.19 204 LYS A O 1
ATOM 1727 N N . LYS A 1 205 ? 8.735 -4.285 2.205 1.00 94.94 205 LYS A N 1
ATOM 1728 C CA . LYS A 1 205 ? 9.409 -5.465 2.759 1.00 94.94 205 LYS A CA 1
ATOM 1729 C C . LYS A 1 205 ? 8.579 -6.029 3.911 1.00 94.94 205 LYS A C 1
ATOM 1731 O O . LYS A 1 205 ? 8.046 -5.267 4.717 1.00 94.94 205 LYS A O 1
ATOM 1736 N N . LYS A 1 206 ? 8.442 -7.348 3.976 1.00 92.56 206 LYS A N 1
ATOM 1737 C CA . LYS A 1 206 ? 7.930 -8.077 5.144 1.00 92.56 206 LYS A CA 1
ATOM 1738 C C . LYS A 1 206 ? 9.107 -8.889 5.679 1.00 92.56 206 LYS A C 1
ATOM 1740 O O . LYS A 1 206 ? 9.737 -9.580 4.886 1.00 92.56 206 LYS A O 1
ATOM 1745 N N . ILE A 1 207 ? 9.417 -8.722 6.959 1.00 92.06 207 ILE A N 1
ATOM 1746 C CA . ILE A 1 207 ? 10.457 -9.446 7.697 1.00 92.06 207 ILE A CA 1
ATOM 1747 C C . ILE A 1 207 ? 9.745 -10.063 8.894 1.00 92.06 207 ILE A C 1
ATOM 1749 O O . ILE A 1 207 ? 9.446 -9.367 9.865 1.00 92.06 207 ILE A O 1
ATOM 1753 N N . ASN A 1 208 ? 9.391 -11.340 8.781 1.00 89.69 208 ASN A N 1
ATOM 1754 C CA . ASN A 1 208 ? 8.490 -12.030 9.700 1.00 89.69 208 ASN A CA 1
ATOM 1755 C C . ASN A 1 208 ? 7.220 -11.198 9.896 1.00 89.69 208 ASN A C 1
ATOM 1757 O O . ASN A 1 208 ? 6.543 -10.886 8.915 1.00 89.69 208 ASN A O 1
ATOM 1761 N N . GLU A 1 209 ? 6.915 -10.760 11.119 1.00 86.81 209 GLU A N 1
ATOM 1762 C CA . GLU A 1 209 ? 5.742 -9.924 11.358 1.00 86.81 209 GLU A CA 1
ATOM 1763 C C . GLU A 1 209 ? 5.929 -8.437 11.058 1.00 86.81 209 GLU A C 1
ATOM 1765 O O . GLU A 1 209 ? 4.944 -7.720 10.844 1.00 86.81 209 GLU A O 1
ATOM 1770 N N . ASN A 1 210 ? 7.166 -7.989 10.886 1.00 89.44 210 ASN A N 1
ATOM 1771 C CA . ASN A 1 210 ? 7.464 -6.590 10.667 1.00 89.44 210 ASN A CA 1
ATOM 1772 C C . ASN A 1 210 ? 7.306 -6.164 9.199 1.00 89.44 210 ASN A C 1
ATOM 1774 O O . ASN A 1 210 ? 7.645 -6.893 8.265 1.00 89.44 210 ASN A O 1
ATOM 1778 N N . VAL A 1 211 ? 6.781 -4.960 8.982 1.00 91.19 211 VAL A N 1
ATOM 1779 C CA . VAL A 1 211 ? 6.667 -4.319 7.677 1.00 91.19 211 VAL A CA 1
ATOM 1780 C C . VAL A 1 211 ? 7.584 -3.106 7.618 1.00 91.19 211 VAL A C 1
ATOM 1782 O O . VAL A 1 211 ? 7.335 -2.100 8.284 1.00 91.19 211 VAL A O 1
ATOM 1785 N N . ALA A 1 212 ? 8.545 -3.160 6.697 1.00 91.12 212 ALA A N 1
ATOM 1786 C CA . ALA A 1 212 ? 9.384 -2.028 6.342 1.00 91.12 212 ALA A CA 1
ATOM 1787 C C . ALA A 1 212 ? 9.020 -1.464 4.965 1.00 91.12 212 ALA A C 1
ATOM 1789 O O . ALA A 1 212 ? 8.549 -2.180 4.072 1.00 91.12 212 ALA A O 1
ATOM 1790 N N . LYS A 1 213 ? 9.229 -0.160 4.777 1.00 91.88 213 LYS A N 1
ATOM 1791 C CA . LYS A 1 213 ? 9.074 0.491 3.471 1.00 91.88 213 LYS A CA 1
ATOM 1792 C C . LYS A 1 213 ? 10.246 1.403 3.173 1.00 91.88 213 LYS A C 1
ATOM 1794 O O . LYS A 1 213 ? 10.712 2.094 4.069 1.00 91.88 213 LYS A O 1
ATOM 1799 N N . SER A 1 214 ? 10.650 1.427 1.912 1.00 94.56 214 SER A N 1
ATOM 1800 C CA . SER A 1 214 ? 11.584 2.394 1.343 1.00 94.56 214 SER A CA 1
ATOM 1801 C C . SER A 1 214 ? 10.962 2.976 0.082 1.00 94.56 214 SER A C 1
ATOM 1803 O O . SER A 1 214 ? 10.292 2.254 -0.661 1.00 94.56 214 SER A O 1
ATOM 1805 N N . ARG A 1 215 ? 11.081 4.290 -0.130 1.00 96.19 215 ARG A N 1
ATOM 1806 C CA . ARG A 1 215 ? 10.424 4.945 -1.267 1.00 96.19 215 ARG A CA 1
ATOM 1807 C C . ARG A 1 215 ? 11.084 6.233 -1.717 1.00 96.19 215 ARG A C 1
ATOM 1809 O O . ARG A 1 215 ? 11.621 6.968 -0.895 1.00 96.19 215 ARG A O 1
ATOM 1816 N N . VAL A 1 216 ? 10.928 6.525 -3.002 1.00 96.44 216 VAL A N 1
ATOM 1817 C CA . VAL A 1 216 ? 11.251 7.821 -3.611 1.00 96.44 216 VAL A CA 1
ATOM 1818 C C . VAL A 1 216 ? 9.981 8.482 -4.131 1.00 96.44 216 VAL A C 1
ATOM 1820 O O . VAL A 1 216 ? 9.038 7.793 -4.518 1.00 96.44 216 VAL A O 1
ATOM 1823 N N . TYR A 1 217 ? 9.947 9.811 -4.101 1.00 94.25 217 TYR A N 1
ATOM 1824 C CA . TYR A 1 217 ? 8.823 10.617 -4.571 1.00 94.25 217 TYR A CA 1
ATOM 1825 C C . TYR A 1 217 ? 9.191 11.270 -5.898 1.00 94.25 217 TYR A C 1
ATOM 1827 O O . TYR A 1 217 ? 10.222 11.936 -5.990 1.00 94.25 217 TYR A O 1
ATOM 1835 N N . VAL A 1 218 ? 8.376 11.039 -6.919 1.00 93.12 218 VAL A N 1
ATOM 1836 C CA . VAL A 1 218 ? 8.677 11.385 -8.311 1.00 93.12 218 VAL A CA 1
ATOM 1837 C C . VAL A 1 218 ? 7.429 11.941 -8.987 1.00 93.12 218 VAL A C 1
ATOM 1839 O O . VAL A 1 218 ? 6.311 11.633 -8.576 1.00 93.12 218 VAL A O 1
ATOM 1842 N N . GLU A 1 219 ? 7.612 12.757 -10.022 1.00 91.75 219 GLU A N 1
ATOM 1843 C CA . GLU A 1 219 ? 6.506 13.151 -10.903 1.00 91.75 219 GLU A CA 1
ATOM 1844 C C . GLU A 1 219 ? 5.915 11.885 -11.539 1.00 91.75 219 GLU A C 1
ATOM 1846 O O . GLU A 1 219 ? 6.668 11.019 -11.997 1.00 91.75 219 GLU A O 1
ATOM 1851 N N . LEU A 1 220 ? 4.583 11.758 -11.527 1.00 90.94 220 LEU A N 1
ATOM 1852 C CA . LEU A 1 220 ? 3.890 10.536 -11.946 1.00 90.94 220 LEU A CA 1
ATOM 1853 C C . LEU A 1 220 ? 4.271 10.151 -13.378 1.00 90.94 220 LEU A C 1
ATOM 1855 O O . LEU A 1 220 ? 4.546 8.990 -13.647 1.00 90.94 220 LEU A O 1
ATOM 1859 N N . GLU A 1 221 ? 4.427 11.126 -14.264 1.00 89.44 221 GLU A N 1
ATOM 1860 C CA . GLU A 1 221 ? 4.800 10.872 -15.657 1.00 89.44 221 GLU A CA 1
ATOM 1861 C C . GLU A 1 221 ? 6.198 10.293 -15.847 1.00 89.44 221 GLU A C 1
ATOM 1863 O O . GLU A 1 221 ? 6.477 9.630 -16.843 1.00 89.44 221 GLU A O 1
ATOM 1868 N N . LYS A 1 222 ? 7.090 10.542 -14.887 1.00 92.00 222 LYS A N 1
ATOM 1869 C CA . LYS A 1 222 ? 8.480 10.090 -14.941 1.00 92.00 222 LYS A CA 1
ATOM 1870 C C . LYS A 1 222 ? 8.675 8.739 -14.269 1.00 92.00 222 LYS A C 1
ATOM 1872 O O . LYS A 1 222 ? 9.746 8.159 -14.412 1.00 92.00 222 LYS A O 1
ATOM 1877 N N . VAL A 1 223 ? 7.679 8.211 -13.548 1.00 93.81 223 VAL A N 1
ATOM 1878 C CA . VAL A 1 223 ? 7.830 7.005 -12.709 1.00 93.81 223 VAL A CA 1
ATOM 1879 C C . VAL A 1 223 ? 8.447 5.827 -13.454 1.00 93.81 223 VAL A C 1
ATOM 1881 O O . VAL A 1 223 ? 9.332 5.174 -12.908 1.00 93.81 223 VAL A O 1
ATOM 1884 N N . LEU A 1 224 ? 8.013 5.565 -14.691 1.00 90.62 224 LEU A N 1
ATOM 1885 C CA . LEU A 1 224 ? 8.526 4.448 -15.478 1.00 90.62 224 LEU A CA 1
ATOM 1886 C C . LEU A 1 224 ? 9.956 4.685 -15.956 1.00 90.62 224 LEU A C 1
ATOM 1888 O O . LEU A 1 224 ? 10.754 3.752 -15.933 1.00 90.62 224 LEU A O 1
ATOM 1892 N N . TYR A 1 225 ? 10.294 5.919 -16.329 1.00 94.44 225 TYR A N 1
ATOM 1893 C CA . TYR A 1 225 ? 11.660 6.278 -16.702 1.00 94.44 225 TYR A CA 1
ATOM 1894 C C . TYR A 1 225 ? 12.609 6.108 -15.518 1.00 94.44 225 TYR A C 1
ATOM 1896 O O . TYR A 1 225 ? 13.678 5.532 -15.671 1.00 94.44 225 TYR A O 1
ATOM 1904 N N . ILE A 1 226 ? 12.189 6.502 -14.310 1.00 96.38 226 ILE A N 1
ATOM 1905 C CA . ILE A 1 226 ? 12.992 6.343 -13.088 1.00 96.38 226 ILE A CA 1
ATOM 1906 C C . ILE A 1 226 ? 13.253 4.864 -12.733 1.00 96.38 226 ILE A C 1
ATOM 1908 O O . ILE A 1 226 ? 14.275 4.562 -12.110 1.00 96.38 226 ILE A O 1
ATOM 1912 N N . LEU A 1 227 ? 12.377 3.928 -13.125 1.00 94.19 227 LEU A N 1
ATOM 1913 C CA . LEU A 1 227 ? 12.595 2.489 -12.901 1.00 94.19 227 LEU A CA 1
ATOM 1914 C C . LEU A 1 227 ? 13.754 1.917 -13.732 1.00 94.19 227 LEU A C 1
ATOM 1916 O O . LEU A 1 227 ? 14.350 0.917 -13.324 1.00 94.19 227 LEU A O 1
ATOM 1920 N N . ASP A 1 228 ? 14.087 2.538 -14.863 1.00 90.88 228 ASP A N 1
ATOM 1921 C CA . ASP A 1 228 ? 15.165 2.109 -15.749 1.00 90.88 228 ASP A CA 1
ATOM 1922 C C . ASP A 1 228 ? 16.409 2.981 -15.550 1.00 90.88 228 ASP A C 1
ATOM 1924 O O . ASP A 1 228 ? 16.510 4.094 -16.058 1.00 90.88 228 ASP A O 1
ATOM 1928 N N . ASN A 1 229 ? 17.399 2.461 -14.825 1.00 92.62 229 ASN A N 1
ATOM 1929 C CA . ASN A 1 229 ? 18.619 3.204 -14.504 1.00 92.62 229 ASN A CA 1
ATOM 1930 C C . ASN A 1 229 ? 19.494 3.561 -15.725 1.00 92.62 229 ASN A C 1
ATOM 1932 O O . ASN A 1 229 ? 20.449 4.326 -15.580 1.00 92.62 229 ASN A O 1
ATOM 1936 N N . ASN A 1 230 ? 19.208 3.005 -16.905 1.00 92.25 230 ASN A N 1
ATOM 1937 C CA . ASN A 1 230 ? 19.889 3.379 -18.139 1.00 92.25 230 ASN A CA 1
ATOM 1938 C C . ASN A 1 230 ? 19.302 4.659 -18.755 1.00 92.25 230 ASN A C 1
ATOM 1940 O O . ASN A 1 230 ? 20.019 5.350 -19.486 1.00 92.25 230 ASN A O 1
ATOM 1944 N N . HIS A 1 231 ? 18.053 4.998 -18.414 1.00 95.00 231 HIS A N 1
ATOM 1945 C CA . HIS A 1 231 ? 17.333 6.157 -18.930 1.00 95.00 231 HIS A CA 1
ATOM 1946 C C . HIS A 1 231 ? 17.963 7.477 -18.440 1.00 95.00 231 HIS A C 1
ATOM 1948 O O . HIS A 1 231 ? 18.335 7.571 -17.262 1.00 95.00 231 HIS A O 1
ATOM 1954 N N . PRO A 1 232 ? 18.075 8.517 -19.291 1.00 95.06 232 PRO A N 1
ATOM 1955 C CA . PRO A 1 232 ? 18.644 9.809 -18.895 1.00 95.06 232 PRO A CA 1
ATOM 1956 C C . PRO A 1 232 ? 17.974 10.427 -17.658 1.00 95.06 232 PRO A C 1
ATOM 1958 O O . PRO A 1 232 ? 18.658 10.852 -16.732 1.00 95.06 232 PRO A O 1
ATOM 1961 N N . GLU A 1 233 ? 16.646 10.386 -17.585 1.00 94.38 233 GLU A N 1
ATOM 1962 C CA . GLU A 1 233 ? 15.836 10.896 -16.476 1.00 94.38 233 GLU A CA 1
ATOM 1963 C C . GLU A 1 233 ? 16.148 10.180 -15.160 1.00 94.38 233 GLU A C 1
ATOM 1965 O O . GLU A 1 233 ? 16.204 10.822 -14.113 1.00 94.38 233 GLU A O 1
ATOM 1970 N N . ALA A 1 234 ? 16.387 8.864 -15.190 1.00 95.81 234 ALA A N 1
ATOM 1971 C CA . ALA A 1 234 ? 16.786 8.120 -13.999 1.00 95.81 234 ALA A CA 1
ATOM 1972 C C . ALA A 1 234 ? 18.179 8.536 -13.518 1.00 95.81 234 ALA A C 1
ATOM 1974 O O . ALA A 1 234 ? 18.396 8.689 -12.313 1.00 95.81 234 ALA A O 1
ATOM 1975 N N . LYS A 1 235 ? 19.116 8.748 -14.451 1.00 95.31 235 LYS A N 1
ATOM 1976 C CA . LYS A 1 235 ? 20.482 9.200 -14.150 1.00 95.31 235 LYS A CA 1
ATOM 1977 C C . LYS A 1 235 ? 20.492 10.617 -13.579 1.00 95.31 235 LYS A C 1
ATOM 1979 O O . LYS A 1 235 ? 21.152 10.848 -12.566 1.00 95.31 235 LYS A O 1
ATOM 1984 N N . ASP A 1 236 ? 19.736 11.536 -14.177 1.00 95.81 236 ASP A N 1
ATOM 1985 C CA . ASP A 1 236 ? 19.604 12.912 -13.691 1.00 95.81 236 ASP A CA 1
ATOM 1986 C C . ASP A 1 236 ? 18.941 12.960 -12.307 1.00 95.81 236 ASP A C 1
ATOM 1988 O O . ASP A 1 236 ? 19.485 13.548 -11.366 1.00 95.81 236 ASP A O 1
ATOM 1992 N N . PHE A 1 237 ? 17.824 12.243 -12.133 1.00 94.94 237 PHE A N 1
ATOM 1993 C CA . PHE A 1 237 ? 17.159 12.137 -10.836 1.00 94.94 237 PHE A CA 1
ATOM 1994 C C . PHE A 1 237 ? 18.102 11.571 -9.769 1.00 94.94 237 PHE A C 1
ATOM 1996 O O . PHE A 1 237 ? 18.184 12.110 -8.666 1.00 94.94 237 PHE A O 1
ATOM 2003 N N . TYR A 1 238 ? 18.861 10.520 -10.095 1.00 96.50 238 TYR A N 1
ATOM 2004 C CA . TYR A 1 238 ? 19.832 9.925 -9.182 1.00 96.50 238 TYR A CA 1
ATOM 2005 C C . TYR A 1 238 ? 20.976 10.882 -8.835 1.00 96.50 238 TYR A C 1
ATOM 2007 O O . TYR A 1 238 ? 21.360 10.947 -7.671 1.00 96.50 238 TYR A O 1
ATOM 2015 N N . LYS A 1 239 ? 21.518 11.648 -9.792 1.00 96.12 239 LYS A N 1
ATOM 2016 C CA . LYS A 1 239 ? 22.606 12.611 -9.542 1.00 96.12 239 LYS A CA 1
ATOM 2017 C C . LYS A 1 239 ? 22.208 13.630 -8.470 1.00 96.12 239 LYS A C 1
ATOM 2019 O O . LYS A 1 239 ? 22.963 13.836 -7.515 1.00 96.12 239 LYS A O 1
ATOM 2024 N N . ASN A 1 240 ? 20.995 14.166 -8.597 1.00 93.81 240 ASN A N 1
ATOM 2025 C CA . ASN A 1 240 ? 20.428 15.205 -7.734 1.00 93.81 240 ASN A CA 1
ATOM 2026 C C . ASN A 1 240 ? 19.731 14.656 -6.469 1.00 93.81 240 ASN A C 1
ATOM 2028 O O . ASN A 1 240 ? 19.294 15.423 -5.608 1.00 93.81 240 ASN A O 1
ATOM 2032 N N . ALA A 1 241 ? 19.610 13.332 -6.338 1.00 93.62 241 ALA A N 1
ATOM 2033 C CA . ALA A 1 241 ? 18.956 12.682 -5.209 1.00 93.62 241 ALA A CA 1
ATOM 2034 C C . ALA A 1 241 ? 19.798 12.725 -3.921 1.00 93.62 241 ALA A C 1
ATOM 2036 O O . ALA A 1 241 ? 21.033 12.678 -3.936 1.00 93.62 241 ALA A O 1
ATOM 2037 N N . SER A 1 242 ? 19.104 12.735 -2.779 1.00 95.25 242 SER A N 1
ATOM 2038 C CA . SER A 1 242 ? 19.731 12.555 -1.465 1.00 95.25 242 SER A CA 1
ATOM 2039 C C . SER A 1 242 ? 20.401 11.178 -1.349 1.00 95.25 242 SER A C 1
ATOM 2041 O O . SER A 1 242 ? 20.003 10.234 -2.033 1.00 95.25 242 SER A O 1
ATOM 2043 N N . THR A 1 243 ? 21.371 11.016 -0.444 1.00 94.69 243 THR A N 1
ATOM 2044 C CA . THR A 1 243 ? 22.029 9.716 -0.177 1.00 94.69 243 THR A CA 1
ATOM 2045 C C . THR A 1 243 ? 21.016 8.601 0.100 1.00 94.69 243 THR A C 1
ATOM 2047 O O . THR A 1 243 ? 21.126 7.489 -0.413 1.00 94.69 243 THR A O 1
ATOM 2050 N N . GLN A 1 244 ? 19.969 8.922 0.856 1.00 91.25 244 GLN A N 1
ATOM 2051 C CA . GLN A 1 244 ? 18.873 8.012 1.167 1.00 91.25 244 GLN A CA 1
ATOM 2052 C C . GLN A 1 244 ? 18.067 7.590 -0.072 1.00 91.25 244 GLN A C 1
ATOM 2054 O O . GLN A 1 244 ? 17.761 6.407 -0.253 1.00 91.25 244 GLN A O 1
ATOM 2059 N N . ASP A 1 245 ? 17.717 8.548 -0.930 1.00 95.44 245 ASP A N 1
ATOM 2060 C CA . ASP A 1 245 ? 16.967 8.262 -2.153 1.00 95.44 245 ASP A CA 1
ATOM 2061 C C . ASP A 1 245 ? 17.837 7.457 -3.132 1.00 95.44 245 ASP A C 1
ATOM 2063 O O . ASP A 1 245 ? 17.349 6.496 -3.719 1.00 95.44 245 ASP A O 1
ATOM 2067 N N . LYS A 1 246 ? 19.144 7.751 -3.220 1.00 97.06 246 LYS A N 1
ATOM 2068 C CA . LYS A 1 246 ? 20.124 6.964 -3.989 1.00 97.06 246 LYS A CA 1
ATOM 2069 C C . LYS A 1 246 ? 20.159 5.500 -3.542 1.00 97.06 246 LYS A C 1
ATOM 2071 O O . LYS A 1 246 ? 20.104 4.608 -4.385 1.00 97.06 246 LYS A O 1
ATOM 2076 N N . ASN A 1 247 ? 20.191 5.233 -2.235 1.00 96.19 247 ASN A N 1
ATOM 2077 C CA . ASN A 1 247 ? 20.156 3.863 -1.706 1.00 96.19 247 ASN A CA 1
ATOM 2078 C C . ASN A 1 247 ? 18.843 3.146 -2.044 1.00 96.19 247 ASN A C 1
ATOM 2080 O O . ASN A 1 247 ? 18.850 1.982 -2.443 1.00 96.19 247 ASN A O 1
ATOM 2084 N N . THR A 1 248 ? 17.719 3.855 -1.944 1.00 96.69 248 THR A N 1
ATOM 2085 C CA . THR A 1 248 ? 16.409 3.308 -2.319 1.00 96.69 248 THR A CA 1
ATOM 2086 C C . THR A 1 248 ? 16.336 2.999 -3.817 1.00 96.69 248 THR A C 1
ATOM 2088 O O . THR A 1 248 ? 15.864 1.928 -4.188 1.00 96.69 248 THR A O 1
ATOM 2091 N N . LEU A 1 249 ? 16.848 3.884 -4.679 1.00 97.75 249 LEU A N 1
ATOM 2092 C CA . LEU A 1 249 ? 16.909 3.680 -6.131 1.00 97.75 249 LEU A CA 1
ATOM 2093 C C . LEU A 1 249 ? 17.773 2.478 -6.507 1.00 97.75 249 LEU A C 1
ATOM 2095 O O . LEU A 1 249 ? 17.335 1.655 -7.304 1.00 97.75 249 LEU A O 1
ATOM 2099 N N . LYS A 1 250 ? 18.955 2.322 -5.895 1.00 97.62 250 LYS A N 1
ATOM 2100 C CA . LYS A 1 250 ? 19.807 1.139 -6.107 1.00 97.62 250 LYS A CA 1
ATOM 2101 C C . LYS A 1 250 ? 19.050 -0.155 -5.817 1.00 97.62 250 LYS A C 1
ATOM 2103 O O . LYS A 1 250 ? 19.117 -1.091 -6.610 1.00 97.62 250 LYS A O 1
ATOM 2108 N N . GLU A 1 251 ? 18.298 -0.200 -4.716 1.00 97.12 251 GLU A N 1
ATOM 2109 C CA . GLU A 1 251 ? 17.491 -1.375 -4.384 1.00 97.12 251 GLU A CA 1
ATOM 2110 C C . GLU A 1 251 ? 16.335 -1.582 -5.375 1.00 97.12 251 GLU A C 1
ATOM 2112 O O . GLU A 1 251 ? 16.091 -2.712 -5.799 1.00 97.12 251 GLU A O 1
ATOM 2117 N N . ILE A 1 252 ? 15.649 -0.507 -5.782 1.00 97.88 252 ILE A N 1
ATOM 2118 C CA . ILE A 1 252 ? 14.583 -0.563 -6.794 1.00 97.88 252 ILE A CA 1
ATOM 2119 C C . ILE A 1 252 ? 15.131 -1.153 -8.096 1.00 97.88 252 ILE A C 1
ATOM 2121 O O . ILE A 1 252 ? 14.562 -2.113 -8.611 1.00 97.88 252 ILE A O 1
ATOM 2125 N N . TRP A 1 253 ? 16.249 -0.628 -8.598 1.00 98.06 253 TRP A N 1
ATOM 2126 C CA . TRP A 1 253 ? 16.868 -1.078 -9.843 1.00 98.06 253 TRP A CA 1
ATOM 2127 C C . TRP A 1 253 ? 17.370 -2.515 -9.756 1.00 98.06 253 TRP A C 1
ATOM 2129 O O . TRP A 1 253 ? 17.188 -3.279 -10.704 1.00 98.06 253 TRP A O 1
ATOM 2139 N N . PHE A 1 254 ? 17.947 -2.906 -8.617 1.00 96.94 254 PHE A N 1
ATOM 2140 C CA . PHE A 1 254 ? 18.334 -4.290 -8.374 1.00 96.94 254 PHE A CA 1
ATOM 2141 C C . PHE A 1 254 ? 17.127 -5.225 -8.489 1.00 96.94 254 PHE A C 1
ATOM 2143 O O . PHE A 1 254 ? 17.169 -6.165 -9.276 1.00 96.94 254 PHE A O 1
ATOM 2150 N N . LEU A 1 255 ? 16.034 -4.953 -7.764 1.00 96.38 255 LEU A N 1
ATOM 2151 C CA . LEU A 1 255 ? 14.827 -5.787 -7.805 1.00 96.38 255 LEU A CA 1
ATOM 2152 C C . LEU A 1 255 ? 14.210 -5.824 -9.206 1.00 96.38 255 LEU A C 1
ATOM 2154 O O . LEU A 1 255 ? 13.869 -6.899 -9.698 1.00 96.38 255 LEU A O 1
ATOM 2158 N N . TYR A 1 256 ? 14.092 -4.657 -9.843 1.00 96.31 256 TYR A N 1
ATOM 2159 C CA . TYR A 1 256 ? 13.492 -4.505 -11.164 1.00 96.31 256 TYR A CA 1
ATOM 2160 C C . TYR A 1 256 ? 14.224 -5.343 -12.218 1.00 96.31 256 TYR A C 1
ATOM 2162 O O . TYR A 1 256 ? 13.581 -6.079 -12.967 1.00 96.31 256 TYR A O 1
ATOM 2170 N N . LYS A 1 257 ? 15.564 -5.318 -12.208 1.00 95.38 257 LYS A N 1
ATOM 2171 C CA . LYS A 1 257 ? 16.398 -6.117 -13.116 1.00 95.38 257 LYS A CA 1
ATOM 2172 C C . LYS A 1 257 ? 16.457 -7.593 -12.725 1.00 95.38 257 LYS A C 1
ATOM 2174 O O . LYS A 1 257 ? 16.187 -8.449 -13.560 1.00 95.38 257 LYS A O 1
ATOM 2179 N N . ARG A 1 258 ? 16.774 -7.902 -11.461 1.00 95.31 258 ARG A N 1
ATOM 2180 C CA . ARG A 1 258 ? 17.020 -9.273 -10.968 1.00 95.31 258 ARG A CA 1
ATOM 2181 C C . ARG A 1 258 ? 15.839 -10.211 -11.192 1.00 95.31 258 ARG A C 1
ATOM 2183 O O . ARG A 1 258 ? 16.052 -11.400 -11.432 1.00 95.31 258 ARG A O 1
ATOM 2190 N N . TYR A 1 259 ? 14.623 -9.683 -11.076 1.00 94.94 259 TYR A N 1
ATOM 2191 C CA . TYR A 1 259 ? 13.385 -10.442 -11.237 1.00 94.94 259 TYR A CA 1
ATOM 2192 C C . TYR A 1 259 ? 12.651 -10.140 -12.546 1.00 94.94 259 TYR A C 1
ATOM 2194 O O . TYR A 1 259 ? 11.547 -10.651 -12.736 1.00 94.94 259 TYR A O 1
ATOM 2202 N N . ASN A 1 260 ? 13.241 -9.327 -13.435 1.00 95.06 260 ASN A N 1
ATOM 2203 C CA . ASN A 1 260 ? 12.617 -8.854 -14.674 1.00 95.06 260 ASN A CA 1
ATOM 2204 C C . ASN A 1 260 ? 11.168 -8.391 -14.433 1.00 95.06 260 ASN A C 1
ATOM 2206 O O . ASN A 1 260 ? 10.220 -8.909 -15.028 1.00 95.06 260 ASN A O 1
ATOM 2210 N N . LEU A 1 261 ? 11.000 -7.483 -13.470 1.00 96.00 261 LEU A N 1
ATOM 2211 C CA . LEU A 1 261 ? 9.689 -7.101 -12.960 1.00 96.00 261 LEU A CA 1
ATOM 2212 C C . LEU A 1 261 ? 8.848 -6.415 -14.038 1.00 96.00 261 LEU A C 1
ATOM 2214 O O . LEU A 1 261 ? 9.317 -5.515 -14.735 1.00 96.00 261 LEU A O 1
ATOM 2218 N N . LYS A 1 262 ? 7.574 -6.801 -14.121 1.00 94.75 262 LYS A N 1
ATOM 2219 C CA . LYS A 1 262 ? 6.577 -6.217 -15.020 1.00 94.75 262 LYS A CA 1
ATOM 2220 C C . LYS A 1 262 ? 5.355 -5.736 -14.238 1.00 94.75 262 LYS A C 1
ATOM 2222 O O . LYS A 1 262 ? 5.065 -6.290 -13.174 1.00 94.75 262 LYS A O 1
ATOM 2227 N N . PRO A 1 263 ? 4.637 -4.716 -14.740 1.00 95.50 263 PRO A N 1
ATOM 2228 C CA . PRO A 1 263 ? 3.312 -4.369 -14.240 1.00 95.50 263 PRO A CA 1
ATOM 2229 C C . PRO A 1 263 ? 2.421 -5.617 -14.145 1.00 95.50 263 PRO A C 1
ATOM 2231 O O . PRO A 1 263 ? 2.295 -6.361 -15.113 1.00 95.50 263 PRO A O 1
ATOM 2234 N N . ALA A 1 264 ? 1.836 -5.867 -12.974 1.00 95.44 264 ALA A N 1
ATOM 2235 C CA . ALA A 1 264 ? 1.051 -7.074 -12.707 1.00 95.44 264 ALA A CA 1
ATOM 2236 C C . ALA A 1 264 ? -0.431 -6.757 -12.471 1.00 95.44 264 ALA A C 1
ATOM 2238 O O . ALA A 1 264 ? -1.316 -7.396 -13.037 1.00 95.44 264 ALA A O 1
ATOM 2239 N N . CYS A 1 265 ? -0.718 -5.763 -11.628 1.00 96.00 265 CYS A N 1
ATOM 2240 C CA . CYS A 1 265 ? -2.078 -5.286 -11.388 1.00 96.00 265 CYS A CA 1
ATOM 2241 C C . CYS A 1 265 ? -2.084 -3.909 -10.726 1.00 96.00 265 CYS A C 1
ATOM 2243 O O . CYS A 1 265 ? -1.183 -3.575 -9.954 1.00 96.00 265 CYS A O 1
ATOM 2245 N N . ILE A 1 266 ? -3.157 -3.156 -10.934 1.00 97.31 266 ILE A N 1
ATOM 2246 C CA . ILE A 1 266 ? -3.517 -1.998 -10.121 1.00 97.31 266 ILE A CA 1
ATOM 2247 C C . ILE A 1 266 ? -4.496 -2.454 -9.048 1.00 97.31 266 ILE A C 1
ATOM 2249 O O . ILE A 1 266 ? -5.504 -3.090 -9.341 1.00 97.31 266 ILE A O 1
ATOM 2253 N N . VAL A 1 267 ? -4.198 -2.096 -7.802 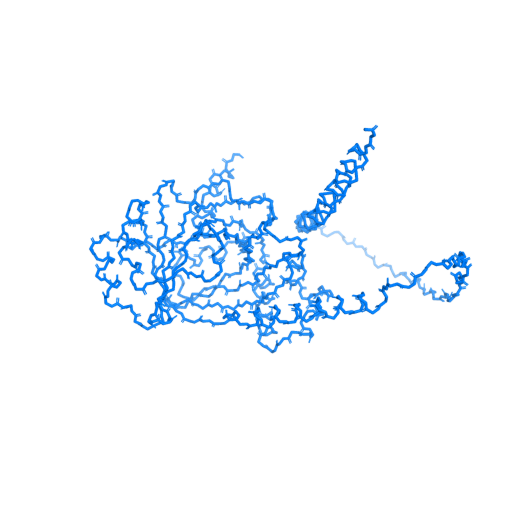1.00 97.75 267 VAL A N 1
ATOM 2254 C CA . VAL A 1 267 ? -5.133 -2.192 -6.681 1.00 97.75 267 VAL A CA 1
ATOM 2255 C C . VAL A 1 267 ? -5.540 -0.784 -6.278 1.00 97.75 267 VAL A C 1
ATOM 2257 O O . VAL A 1 267 ? -4.667 0.038 -5.979 1.00 97.75 267 VAL A O 1
ATOM 2260 N N . SER A 1 268 ? -6.845 -0.532 -6.219 1.00 97.31 268 SER A N 1
ATOM 2261 C CA . SER A 1 268 ? -7.416 0.723 -5.734 1.00 97.31 268 SER A CA 1
ATOM 2262 C C . SER A 1 268 ? -8.330 0.501 -4.533 1.00 97.31 268 SER A C 1
ATOM 2264 O O . SER A 1 268 ? -8.836 -0.602 -4.333 1.00 97.31 268 SER A O 1
ATOM 2266 N N . TYR A 1 269 ? -8.499 1.520 -3.697 1.00 96.44 269 TYR A N 1
ATOM 2267 C CA . TYR A 1 269 ? -9.444 1.515 -2.576 1.00 96.44 269 TYR A CA 1
ATOM 2268 C C . TYR A 1 269 ? -9.643 2.932 -2.036 1.00 96.44 269 TYR A C 1
ATOM 2270 O O . TYR A 1 269 ? -8.770 3.789 -2.208 1.00 96.44 269 TYR A O 1
ATOM 2278 N N . LYS A 1 270 ? -10.752 3.153 -1.327 1.00 94.56 270 LYS A N 1
ATOM 2279 C CA . LYS A 1 270 ? -10.956 4.343 -0.495 1.00 94.56 270 LYS A CA 1
ATOM 2280 C C . LYS A 1 270 ? -10.435 4.065 0.908 1.00 94.56 270 LYS A C 1
ATOM 2282 O O . LYS A 1 270 ? -10.682 2.990 1.452 1.00 94.56 270 LYS A O 1
ATOM 2287 N N . ARG A 1 271 ? -9.662 4.988 1.475 1.00 96.38 271 ARG A N 1
ATOM 2288 C CA . ARG A 1 271 ? -9.062 4.843 2.804 1.00 96.38 271 ARG A CA 1
ATOM 2289 C C . ARG A 1 271 ? -9.528 5.950 3.728 1.00 96.38 271 ARG A C 1
ATOM 2291 O O . ARG A 1 271 ? -9.272 7.110 3.438 1.00 96.38 271 ARG A O 1
ATOM 2298 N N . GLN A 1 272 ? -10.031 5.557 4.894 1.00 96.19 272 GLN A N 1
ATOM 2299 C CA . GLN A 1 272 ? -10.238 6.418 6.058 1.00 96.19 272 GLN A CA 1
ATOM 2300 C C . GLN A 1 272 ? -9.115 6.161 7.076 1.00 96.19 272 GLN A C 1
ATOM 2302 O O . GLN A 1 272 ? -9.104 5.118 7.741 1.00 96.19 272 GLN A O 1
ATOM 2307 N N . PRO A 1 273 ? -8.096 7.029 7.150 1.00 95.62 273 PRO A N 1
ATOM 2308 C CA . PRO A 1 273 ? -6.974 6.874 8.067 1.00 95.62 273 PRO A CA 1
ATOM 2309 C C . PRO A 1 273 ? -7.154 7.669 9.365 1.00 95.62 273 PRO A C 1
ATOM 2311 O O . PRO A 1 273 ? -7.497 8.847 9.357 1.00 95.62 273 PRO A O 1
ATOM 2314 N N . PHE A 1 274 ? -6.791 7.041 10.476 1.00 95.62 274 PHE A N 1
ATOM 2315 C CA . PHE A 1 274 ? -6.802 7.632 11.804 1.00 95.62 274 PHE A CA 1
ATOM 2316 C C . PHE A 1 274 ? -5.417 7.535 12.444 1.00 95.62 274 PHE A C 1
ATOM 2318 O O . PHE A 1 274 ? -4.755 6.490 12.423 1.00 95.62 274 PHE A O 1
ATOM 2325 N N . LEU A 1 275 ? -4.988 8.639 13.041 1.00 94.75 275 LEU A N 1
ATOM 2326 C CA . LEU A 1 275 ? -3.777 8.768 13.836 1.00 94.75 275 LEU A CA 1
ATOM 2327 C C . LEU A 1 275 ? -4.169 8.906 15.305 1.00 94.75 275 LEU A C 1
ATOM 2329 O O . LEU A 1 275 ? -5.084 9.655 15.643 1.00 94.75 275 LEU A O 1
ATOM 2333 N N . SER A 1 276 ? -3.477 8.192 16.184 1.00 94.88 276 SER A N 1
ATOM 2334 C CA . SER A 1 276 ? -3.660 8.360 17.625 1.00 94.88 276 SER A CA 1
ATOM 2335 C C . SER A 1 276 ? -3.298 9.784 18.060 1.00 94.88 276 SER A C 1
ATOM 2337 O O . SER A 1 276 ? -2.339 10.373 17.551 1.00 94.88 276 SER A O 1
ATOM 2339 N N . LYS A 1 277 ? -4.063 10.342 19.004 1.00 93.44 277 LYS A N 1
ATOM 2340 C CA . LYS A 1 277 ? -3.775 11.653 19.610 1.00 93.44 277 LYS A CA 1
ATOM 2341 C C . LYS A 1 277 ? -2.599 11.591 20.595 1.00 93.44 277 LYS A C 1
ATOM 2343 O O . LYS A 1 277 ? -1.935 12.603 20.783 1.00 93.44 277 LYS A O 1
ATOM 2348 N N . VAL A 1 278 ? -2.336 10.415 21.175 1.00 89.12 278 VAL A N 1
ATOM 2349 C CA . VAL A 1 278 ? -1.321 10.202 22.223 1.00 89.12 278 VAL A CA 1
ATOM 2350 C C . VAL A 1 278 ? -0.146 9.389 21.672 1.00 89.12 278 VAL A C 1
ATOM 2352 O O . VAL A 1 278 ? 0.936 9.921 21.436 1.00 89.12 278 VAL A O 1
ATOM 2355 N N . GLU A 1 279 ? -0.374 8.105 21.384 1.00 90.31 279 GLU A N 1
ATOM 2356 C CA . GLU A 1 279 ? 0.654 7.195 20.863 1.00 90.31 279 GLU A CA 1
ATOM 2357 C C . GLU A 1 279 ? 0.948 7.445 19.373 1.00 90.31 279 GLU A C 1
ATOM 2359 O O . GLU A 1 279 ? 0.296 6.877 18.498 1.00 90.31 279 GLU A O 1
ATOM 2364 N N . LYS A 1 280 ? 1.944 8.283 19.060 1.00 87.50 280 LYS A N 1
ATOM 2365 C CA . LYS A 1 280 ? 2.258 8.739 17.687 1.00 87.50 280 LYS A CA 1
ATOM 2366 C C . LYS A 1 280 ? 2.507 7.606 16.681 1.00 87.50 280 LYS A C 1
ATOM 2368 O O . LYS A 1 280 ? 2.356 7.817 15.471 1.00 87.50 280 LYS A O 1
ATOM 2373 N N . THR A 1 281 ? 2.915 6.422 17.142 1.00 89.50 281 THR A N 1
ATOM 2374 C CA . THR A 1 281 ? 3.179 5.271 16.266 1.00 89.50 281 THR A CA 1
ATOM 2375 C C . THR A 1 281 ? 1.930 4.440 15.965 1.00 89.50 281 THR A C 1
ATOM 2377 O O . THR A 1 281 ? 1.912 3.718 14.962 1.00 89.50 281 THR A O 1
ATOM 2380 N N . PHE A 1 282 ? 0.867 4.587 16.762 1.00 94.50 282 PHE A N 1
ATOM 2381 C CA . PHE A 1 282 ? -0.387 3.861 16.598 1.00 94.50 282 PHE A CA 1
ATOM 2382 C C . PHE A 1 282 ? -1.288 4.505 15.541 1.00 94.50 282 PHE A C 1
ATOM 2384 O O . PHE A 1 282 ? -1.601 5.701 15.585 1.00 94.50 282 PHE A O 1
ATOM 2391 N N . ARG A 1 283 ? -1.728 3.699 14.571 1.00 95.56 283 ARG A N 1
ATOM 2392 C CA . ARG A 1 283 ? -2.616 4.127 13.486 1.00 95.56 283 ARG A CA 1
ATOM 2393 C C . ARG A 1 283 ? -3.654 3.062 13.178 1.00 95.56 283 ARG A C 1
ATOM 2395 O O . ARG A 1 283 ? -3.329 1.876 13.116 1.00 95.56 283 ARG A O 1
ATOM 2402 N N . LEU A 1 284 ? -4.857 3.516 12.857 1.00 96.88 284 LEU A N 1
ATOM 2403 C CA . LEU A 1 284 ? -5.925 2.698 12.299 1.00 96.88 284 LEU A CA 1
ATOM 2404 C C . LEU A 1 284 ? -6.206 3.162 10.877 1.00 96.88 284 LEU A C 1
ATOM 2406 O O . LEU A 1 284 ? -6.096 4.343 10.558 1.00 96.88 284 LEU A O 1
ATOM 2410 N N . THR A 1 285 ? -6.537 2.238 9.988 1.00 97.44 285 THR A N 1
ATOM 2411 C CA . THR A 1 285 ? -7.055 2.597 8.665 1.00 97.44 285 THR A CA 1
ATOM 2412 C C . THR A 1 285 ? -8.184 1.672 8.285 1.00 97.44 285 THR A C 1
ATOM 2414 O O . THR A 1 285 ? -8.032 0.463 8.437 1.00 97.44 285 THR A O 1
ATOM 2417 N N . PHE A 1 286 ? -9.236 2.224 7.705 1.00 97.06 286 PHE A N 1
ATOM 2418 C CA . PHE A 1 286 ? -10.350 1.474 7.146 1.00 97.06 286 PHE A CA 1
ATOM 2419 C C . PHE A 1 286 ? -10.299 1.601 5.629 1.00 97.06 286 PHE A C 1
ATOM 2421 O O . PHE A 1 286 ? -10.389 2.705 5.094 1.00 97.06 286 PHE A O 1
ATOM 2428 N N . ASP A 1 287 ? -10.091 0.479 4.944 1.00 97.25 287 ASP A N 1
ATOM 2429 C CA . ASP A 1 287 ? -10.024 0.434 3.488 1.00 97.25 287 ASP A CA 1
ATOM 2430 C C . ASP A 1 287 ? -11.311 -0.206 2.939 1.00 97.25 287 ASP A C 1
ATOM 2432 O O . ASP A 1 287 ? -11.578 -1.383 3.196 1.00 97.25 287 ASP A O 1
ATOM 2436 N N . THR A 1 288 ? -12.085 0.561 2.171 1.00 96.06 288 THR A N 1
ATOM 2437 C CA . THR A 1 288 ? -13.335 0.143 1.513 1.00 96.06 288 THR A CA 1
ATOM 2438 C C . THR A 1 288 ? -13.181 0.159 -0.005 1.00 96.06 288 THR A C 1
ATOM 2440 O O . THR A 1 288 ? -12.206 0.698 -0.541 1.00 96.06 288 THR A O 1
ATOM 2443 N N . ASN A 1 289 ? -14.135 -0.452 -0.718 1.00 95.00 289 ASN A N 1
ATOM 2444 C CA . ASN A 1 289 ? -14.136 -0.529 -2.184 1.00 95.00 289 ASN A CA 1
ATOM 2445 C C . ASN A 1 289 ? -12.783 -1.007 -2.730 1.00 95.00 289 ASN A C 1
ATOM 2447 O O . ASN A 1 289 ? -12.197 -0.398 -3.624 1.00 95.00 289 ASN A O 1
ATOM 2451 N N . VAL A 1 290 ? -12.247 -2.076 -2.131 1.00 96.75 290 VAL A N 1
ATOM 2452 C CA . VAL A 1 290 ? -10.943 -2.611 -2.517 1.00 96.75 290 VAL A CA 1
ATOM 2453 C C . VAL A 1 290 ? -11.098 -3.351 -3.832 1.00 96.75 290 VAL A C 1
ATOM 2455 O O . VAL A 1 290 ? -11.711 -4.415 -3.880 1.00 96.75 290 VAL A O 1
ATOM 2458 N N . MET A 1 291 ? -10.546 -2.779 -4.894 1.00 96.38 291 MET A N 1
ATOM 2459 C CA . MET A 1 291 ? -10.725 -3.241 -6.263 1.00 96.38 291 MET A CA 1
ATOM 2460 C C . MET A 1 291 ? -9.387 -3.549 -6.928 1.00 96.38 291 MET A C 1
ATOM 2462 O O . MET A 1 291 ? -8.333 -3.056 -6.520 1.00 96.38 291 MET A O 1
ATOM 2466 N N . VAL A 1 292 ? -9.435 -4.374 -7.970 1.00 96.94 292 VAL A N 1
ATOM 2467 C CA . VAL A 1 292 ? -8.286 -4.767 -8.781 1.00 96.94 292 VAL A CA 1
ATOM 2468 C C . VAL A 1 292 ? -8.579 -4.650 -10.269 1.00 96.94 292 VAL A C 1
ATOM 2470 O O . VAL A 1 292 ? -9.717 -4.816 -10.716 1.00 96.94 292 VAL A O 1
ATOM 2473 N N . ARG A 1 293 ? -7.521 -4.391 -11.034 1.00 95.19 293 ARG A N 1
ATOM 2474 C CA . ARG A 1 293 ? -7.484 -4.435 -12.493 1.00 95.19 293 ARG A CA 1
ATOM 2475 C C . ARG A 1 293 ? -6.105 -4.881 -12.976 1.00 95.19 293 ARG A C 1
ATOM 2477 O O . ARG A 1 293 ? -5.101 -4.535 -12.361 1.00 95.19 293 ARG A O 1
ATOM 2484 N N . ASN A 1 294 ? -6.046 -5.651 -14.058 1.00 93.69 294 ASN A N 1
ATOM 2485 C CA . ASN A 1 294 ? -4.805 -6.178 -14.649 1.00 93.69 294 ASN A CA 1
ATOM 2486 C C . ASN A 1 294 ? -4.640 -5.849 -16.143 1.00 93.69 294 ASN A C 1
ATOM 2488 O O . ASN A 1 294 ? -3.789 -6.433 -16.800 1.00 93.69 294 ASN A O 1
ATOM 2492 N N . TYR A 1 295 ? -5.450 -4.935 -16.667 1.00 90.56 295 TYR A N 1
ATOM 2493 C CA . TYR A 1 295 ? -5.284 -4.322 -17.985 1.00 90.56 295 TYR A CA 1
ATOM 2494 C C . TYR A 1 295 ? -4.959 -2.839 -17.805 1.00 90.56 295 TYR A C 1
ATOM 2496 O O . TYR A 1 295 ? -5.153 -2.330 -16.705 1.00 90.56 295 TYR A O 1
ATOM 2504 N N . ASN A 1 296 ? -4.484 -2.161 -18.857 1.00 90.31 296 ASN A N 1
ATOM 2505 C CA . ASN A 1 296 ? -4.177 -0.721 -18.915 1.00 90.31 296 ASN A CA 1
ATOM 2506 C C . ASN A 1 296 ? -3.528 -0.160 -17.620 1.00 90.31 296 ASN A C 1
ATOM 2508 O O . ASN A 1 296 ? -4.191 0.398 -16.754 1.00 90.31 296 ASN A O 1
ATOM 2512 N N . PHE A 1 297 ? -2.215 -0.282 -17.462 1.00 92.12 297 PHE A N 1
ATOM 2513 C CA . PHE A 1 297 ? -1.539 0.067 -16.203 1.00 92.12 297 PHE A CA 1
ATOM 2514 C C . PHE A 1 297 ? -1.373 1.572 -15.924 1.00 92.12 297 PHE A C 1
ATOM 2516 O O . PHE A 1 297 ? -0.625 1.939 -15.018 1.00 92.12 297 PHE A O 1
ATOM 2523 N N . ASP A 1 298 ? -2.073 2.427 -16.665 1.00 90.12 298 ASP A N 1
ATOM 2524 C CA . ASP A 1 298 ? -2.176 3.851 -16.382 1.00 90.12 298 ASP A CA 1
ATOM 2525 C C . ASP A 1 298 ? -2.925 4.094 -15.053 1.00 90.12 298 ASP A C 1
ATOM 2527 O O . ASP A 1 298 ? -4.037 3.600 -14.827 1.00 90.12 298 ASP A O 1
ATOM 2531 N N . LEU A 1 299 ? -2.281 4.843 -14.153 1.00 90.88 299 LEU A N 1
ATOM 2532 C CA . LEU A 1 299 ? -2.805 5.220 -12.842 1.00 90.88 299 LEU A CA 1
ATOM 2533 C C . LEU A 1 299 ? -3.833 6.362 -12.908 1.00 90.88 299 LEU A C 1
ATOM 2535 O O . LEU A 1 299 ? -4.609 6.500 -11.958 1.00 90.88 299 LEU A O 1
ATOM 2539 N N . HIS A 1 300 ? -3.888 7.131 -14.000 1.00 89.19 300 HIS A N 1
ATOM 2540 C CA . HIS A 1 300 ? -4.907 8.156 -14.250 1.00 89.19 300 HIS A CA 1
ATOM 2541 C C . HIS A 1 300 ? -6.238 7.562 -14.700 1.00 89.19 300 HIS A C 1
ATOM 2543 O O . HIS A 1 300 ? -7.282 8.084 -14.322 1.00 89.19 300 HIS A O 1
ATOM 2549 N N . PHE A 1 301 ? -6.208 6.421 -15.398 1.00 86.06 301 PHE A N 1
ATOM 2550 C CA . PHE A 1 301 ? -7.388 5.776 -15.992 1.00 86.06 301 PHE A CA 1
ATOM 2551 C C . PHE A 1 301 ? -8.525 5.469 -15.002 1.00 86.06 301 PHE A C 1
ATOM 2553 O O . PHE A 1 301 ? -9.676 5.328 -15.403 1.00 86.06 301 PHE A O 1
ATOM 2560 N N . GLY A 1 302 ? -8.223 5.345 -13.709 1.00 84.25 302 GLY A N 1
ATOM 2561 C CA . GLY A 1 302 ? -9.228 5.115 -12.676 1.00 84.25 302 GLY A CA 1
ATOM 2562 C C . GLY A 1 302 ? -8.873 3.978 -11.728 1.00 84.25 302 GLY A C 1
ATOM 2563 O O . GLY A 1 302 ? -7.738 3.490 -11.675 1.00 84.25 302 GLY A O 1
ATOM 2564 N N . GLY A 1 303 ? -9.879 3.560 -10.963 1.00 83.81 303 GLY A N 1
ATOM 2565 C CA . GLY A 1 303 ? -9.788 2.434 -10.043 1.00 83.81 303 GLY A CA 1
ATOM 2566 C C . GLY A 1 303 ? -9.736 1.060 -10.726 1.00 83.81 303 GLY A C 1
ATOM 2567 O O . GLY A 1 303 ? -9.535 0.910 -11.935 1.00 83.81 303 GLY A O 1
ATOM 2568 N N . GLY A 1 304 ? -9.887 0.018 -9.910 1.00 83.31 304 GLY A N 1
ATOM 2569 C CA . GLY A 1 304 ? -10.056 -1.353 -10.375 1.00 83.31 304 GLY A CA 1
ATOM 2570 C C . GLY A 1 304 ? -11.457 -1.617 -10.934 1.00 83.31 304 GLY A C 1
ATOM 2571 O O . GLY A 1 304 ? -12.378 -0.842 -10.702 1.00 83.31 304 GLY A O 1
ATOM 2572 N N . SER A 1 305 ? -11.629 -2.740 -11.630 1.00 87.31 305 SER A N 1
ATOM 2573 C CA . SER A 1 305 ? -12.923 -3.170 -12.185 1.00 87.31 305 SER A CA 1
ATOM 2574 C C . SER A 1 305 ? -13.549 -4.345 -11.435 1.00 87.31 305 SER A C 1
ATOM 2576 O O . SER A 1 305 ? -14.756 -4.551 -11.510 1.00 87.31 305 SER A O 1
ATOM 2578 N N . LYS A 1 306 ? -12.758 -5.099 -10.662 1.00 93.56 306 LYS A N 1
ATOM 2579 C CA . LYS A 1 306 ? -13.229 -6.239 -9.862 1.00 93.56 306 LYS A CA 1
ATOM 2580 C C . LYS A 1 306 ? -13.027 -5.993 -8.378 1.00 93.56 306 LYS A C 1
ATOM 2582 O O . LYS A 1 306 ? -11.966 -5.529 -7.974 1.00 93.56 306 LYS A O 1
ATOM 2587 N N . LEU A 1 307 ? -14.002 -6.365 -7.558 1.00 94.88 307 LEU A N 1
ATOM 2588 C CA . LEU A 1 307 ? -13.892 -6.299 -6.102 1.00 94.88 307 LEU A CA 1
ATOM 2589 C C . LEU A 1 307 ? -13.001 -7.428 -5.555 1.00 94.88 307 LEU A C 1
ATOM 2591 O O . LEU A 1 307 ? -13.186 -8.601 -5.877 1.00 94.88 307 LEU A O 1
ATOM 2595 N N . ILE A 1 308 ? -12.033 -7.061 -4.713 1.00 95.12 308 ILE A N 1
ATOM 2596 C CA . ILE A 1 308 ? -11.193 -7.997 -3.953 1.00 95.12 308 ILE A CA 1
ATOM 2597 C C . ILE A 1 308 ? -11.955 -8.510 -2.730 1.00 95.12 308 ILE A C 1
ATOM 2599 O O . ILE A 1 308 ? -11.925 -9.706 -2.450 1.00 95.12 308 ILE A O 1
ATOM 2603 N N . VAL A 1 309 ? -12.633 -7.605 -2.022 1.00 92.06 309 VAL A N 1
ATOM 2604 C CA . VAL A 1 309 ? -13.550 -7.925 -0.920 1.00 92.06 309 VAL A CA 1
ATOM 2605 C C . VAL A 1 309 ? -14.971 -7.529 -1.319 1.00 92.06 309 VAL A C 1
ATOM 2607 O O . VAL A 1 309 ? -15.114 -6.551 -2.059 1.00 92.06 309 VAL A O 1
ATOM 2610 N N . PRO A 1 310 ? -16.012 -8.255 -0.873 1.00 91.69 310 PRO A N 1
ATOM 2611 C CA . PRO A 1 310 ? -17.398 -7.924 -1.195 1.00 91.69 310 PRO A CA 1
ATOM 2612 C C . PRO A 1 310 ? -17.773 -6.478 -0.849 1.00 91.69 310 PRO A C 1
ATOM 2614 O O . PRO A 1 310 ? -17.174 -5.852 0.031 1.00 91.69 310 PRO A O 1
ATOM 2617 N N . ARG A 1 311 ? -18.805 -5.947 -1.516 1.00 90.56 311 ARG A N 1
ATOM 2618 C CA . ARG A 1 311 ? -19.419 -4.679 -1.088 1.00 90.56 311 ARG A CA 1
ATOM 2619 C C . ARG A 1 311 ? -19.931 -4.830 0.346 1.00 90.56 311 ARG A C 1
ATOM 2621 O O . ARG A 1 311 ? -20.337 -5.915 0.745 1.00 90.56 311 ARG A O 1
ATOM 2628 N N . GLY A 1 312 ? -19.882 -3.753 1.125 1.00 91.38 312 GLY A N 1
ATOM 2629 C CA . GLY A 1 312 ? -20.274 -3.793 2.538 1.00 91.38 312 GLY A CA 1
ATOM 2630 C C . GLY A 1 312 ? -19.185 -4.298 3.490 1.00 91.38 312 GLY A C 1
ATOM 2631 O O . GLY A 1 312 ? -19.362 -4.210 4.703 1.00 91.38 312 GLY A O 1
ATOM 2632 N N . ILE A 1 313 ? -18.048 -4.762 2.964 1.00 94.31 313 ILE A N 1
ATOM 2633 C CA . ILE A 1 313 ? -16.897 -5.192 3.756 1.00 94.31 313 ILE A CA 1
ATOM 2634 C C . ILE A 1 313 ? -15.791 -4.135 3.736 1.00 94.31 313 ILE A C 1
ATOM 2636 O O . ILE A 1 313 ? -15.438 -3.565 2.701 1.00 94.31 313 ILE A O 1
ATOM 2640 N N . THR A 1 314 ? -15.202 -3.926 4.907 1.00 96.06 314 THR A N 1
ATOM 2641 C CA . THR A 1 314 ? -14.083 -3.030 5.177 1.00 96.06 314 THR A CA 1
ATOM 2642 C C . THR A 1 314 ? -12.894 -3.834 5.684 1.00 96.06 314 THR A C 1
ATOM 2644 O O . THR A 1 314 ? -13.029 -4.702 6.546 1.00 96.06 314 THR A O 1
ATOM 2647 N N . ILE A 1 315 ? -11.697 -3.516 5.190 1.00 97.56 315 ILE A N 1
ATOM 2648 C CA . ILE A 1 315 ? -10.454 -4.018 5.780 1.00 97.56 315 ILE A CA 1
ATOM 2649 C C . ILE A 1 315 ? -9.966 -2.989 6.796 1.00 97.56 315 ILE A C 1
ATOM 2651 O O . ILE A 1 315 ? -9.456 -1.934 6.410 1.00 97.56 315 ILE A O 1
ATOM 2655 N N . MET A 1 316 ? -10.081 -3.309 8.082 1.00 97.69 316 MET A N 1
ATOM 2656 C CA . MET A 1 316 ? -9.459 -2.532 9.151 1.00 97.69 316 MET A CA 1
ATOM 2657 C C . MET A 1 316 ? -7.998 -2.970 9.303 1.00 97.69 316 MET A C 1
ATOM 2659 O O . MET A 1 316 ? -7.712 -4.154 9.456 1.00 97.69 316 MET A O 1
ATOM 2663 N N . GLU A 1 317 ? -7.053 -2.031 9.257 1.00 97.31 317 GLU A N 1
ATOM 2664 C CA . GLU A 1 317 ? -5.631 -2.294 9.505 1.00 97.31 317 GLU A CA 1
ATOM 2665 C C . GLU A 1 317 ? -5.166 -1.550 10.764 1.00 97.31 317 GLU A C 1
ATOM 2667 O O . GLU A 1 317 ? -5.188 -0.318 10.801 1.00 97.31 317 GLU A O 1
ATOM 2672 N N . VAL A 1 318 ? -4.682 -2.301 11.752 1.00 96.38 318 VAL A N 1
ATOM 2673 C CA . VAL A 1 318 ? -4.081 -1.808 12.996 1.00 96.38 318 VAL A CA 1
ATOM 2674 C C . VAL A 1 318 ? -2.565 -1.790 12.837 1.00 96.38 318 VAL A C 1
ATOM 2676 O O . VAL A 1 318 ? -1.957 -2.818 12.537 1.00 96.38 318 VAL A O 1
ATOM 2679 N N . LYS A 1 319 ? -1.941 -0.621 12.995 1.00 95.06 319 LYS A N 1
ATOM 2680 C CA . LYS A 1 319 ? -0.505 -0.399 12.762 1.00 95.06 319 LYS A CA 1
ATOM 2681 C C . LYS A 1 319 ? 0.142 0.200 14.000 1.00 95.06 319 LYS A C 1
ATOM 2683 O O . LYS A 1 319 ? -0.346 1.208 14.497 1.00 95.06 319 LYS A O 1
ATOM 2688 N N . PHE A 1 320 ? 1.245 -0.387 14.448 1.00 93.81 320 PHE A N 1
ATOM 2689 C CA . PHE A 1 320 ? 1.931 0.006 15.681 1.00 93.81 320 PHE A CA 1
ATOM 2690 C C . PHE A 1 320 ? 3.406 -0.399 15.638 1.00 93.81 320 PHE A C 1
ATOM 2692 O O . PHE A 1 320 ? 3.765 -1.329 14.915 1.00 93.81 320 PHE A O 1
ATOM 2699 N N . ASN A 1 321 ? 4.262 0.288 16.395 1.00 87.69 321 ASN A N 1
ATOM 2700 C CA . ASN A 1 321 ? 5.678 -0.075 16.485 1.00 87.69 321 ASN A CA 1
ATOM 2701 C C . ASN A 1 321 ? 5.927 -1.093 17.597 1.00 87.69 321 ASN A C 1
ATOM 2703 O O . ASN A 1 321 ? 6.409 -2.180 17.305 1.00 87.69 321 ASN A O 1
ATOM 2707 N N . ASN A 1 322 ? 5.568 -0.749 18.837 1.00 79.88 322 ASN A N 1
ATOM 2708 C CA . ASN A 1 322 ? 5.870 -1.583 20.003 1.00 79.88 322 ASN A CA 1
ATOM 2709 C C . ASN A 1 322 ? 4.593 -2.041 20.711 1.00 79.88 322 ASN A C 1
ATOM 2711 O O . ASN A 1 322 ? 4.432 -3.228 20.964 1.00 79.88 322 ASN A O 1
ATOM 2715 N N . ILE A 1 323 ? 3.674 -1.113 20.999 1.00 86.19 323 ILE A N 1
ATOM 2716 C CA . ILE A 1 323 ? 2.511 -1.368 21.858 1.00 86.19 323 ILE A CA 1
ATOM 2717 C C . ILE A 1 323 ? 1.223 -0.950 21.144 1.00 86.19 323 ILE A C 1
ATOM 2719 O O . ILE A 1 323 ? 1.173 0.073 20.455 1.00 86.19 323 ILE A O 1
ATOM 2723 N N . ILE A 1 324 ? 0.172 -1.751 21.321 1.00 92.31 324 ILE A N 1
ATOM 2724 C CA . ILE A 1 324 ? -1.206 -1.373 20.998 1.00 92.31 324 ILE A CA 1
ATOM 2725 C C . ILE A 1 324 ? -1.809 -0.750 22.265 1.00 92.31 324 ILE A C 1
ATOM 2727 O O . ILE A 1 324 ? -1.798 -1.407 23.304 1.00 92.31 324 ILE A O 1
ATOM 2731 N N . PRO A 1 325 ? -2.345 0.483 22.221 1.00 93.75 325 PRO A N 1
ATOM 2732 C CA . PRO A 1 325 ? -2.983 1.082 23.389 1.00 93.75 325 PRO A CA 1
ATOM 2733 C C . PRO A 1 325 ? -4.132 0.220 23.936 1.00 93.75 325 PRO A C 1
ATOM 2735 O O . PRO A 1 325 ? -4.952 -0.272 23.160 1.00 93.75 325 PRO A O 1
ATOM 2738 N N . ASN A 1 326 ? -4.250 0.103 25.263 1.00 93.50 326 ASN A N 1
ATOM 2739 C CA . ASN A 1 326 ? -5.259 -0.748 25.917 1.00 93.50 326 ASN A CA 1
ATOM 2740 C C . ASN A 1 326 ? -6.697 -0.438 25.476 1.00 93.50 326 ASN A C 1
ATOM 2742 O O . ASN A 1 326 ? -7.494 -1.353 25.287 1.00 93.50 326 ASN A O 1
ATOM 2746 N N . TRP A 1 327 ? -7.031 0.840 25.268 1.00 94.62 327 TRP A N 1
ATOM 2747 C CA . TRP A 1 327 ? -8.347 1.235 24.759 1.00 94.62 327 TRP A CA 1
ATOM 2748 C C . TRP A 1 327 ? -8.625 0.633 23.373 1.00 94.62 327 TRP A C 1
ATOM 2750 O O . TRP A 1 327 ? -9.742 0.204 23.108 1.00 94.62 327 TRP A O 1
ATOM 2760 N N . ALA A 1 328 ? -7.614 0.533 22.504 1.00 94.88 328 ALA A N 1
ATOM 2761 C CA . ALA A 1 328 ? -7.769 -0.038 21.172 1.00 94.88 328 ALA A CA 1
ATOM 2762 C C . ALA A 1 328 ? -7.950 -1.557 21.243 1.00 94.88 328 ALA A C 1
ATOM 2764 O O . ALA A 1 328 ? -8.788 -2.094 20.526 1.00 94.88 328 ALA A O 1
ATOM 2765 N N . ILE A 1 329 ? -7.214 -2.236 22.134 1.00 93.50 329 ILE A N 1
ATOM 2766 C CA . ILE A 1 329 ? -7.380 -3.676 22.390 1.00 93.50 329 ILE A CA 1
ATOM 2767 C C . ILE A 1 329 ? -8.818 -3.965 22.832 1.00 93.50 329 ILE A C 1
ATOM 2769 O O . ILE A 1 329 ? -9.486 -4.784 22.207 1.00 93.50 329 ILE A O 1
ATOM 2773 N N . LYS A 1 330 ? -9.321 -3.229 23.835 1.00 94.25 330 LYS A N 1
ATOM 2774 C CA . LYS A 1 330 ? -10.693 -3.380 24.343 1.00 94.25 330 LYS A CA 1
ATOM 2775 C C . LYS A 1 330 ? -11.741 -3.152 23.254 1.00 94.25 330 LYS A C 1
ATOM 2777 O O . LYS A 1 330 ? -12.678 -3.929 23.141 1.00 94.25 330 LYS A O 1
ATOM 2782 N N . ILE A 1 331 ? -11.580 -2.123 22.418 1.00 93.75 331 ILE A N 1
ATOM 2783 C CA . ILE A 1 331 ? -12.519 -1.856 21.315 1.00 93.75 331 ILE A CA 1
ATOM 2784 C C . ILE A 1 331 ? -12.506 -2.988 20.284 1.00 93.75 331 ILE A C 1
ATOM 2786 O O . ILE A 1 331 ? -13.569 -3.386 19.820 1.00 93.75 331 ILE A O 1
ATOM 2790 N N . ILE A 1 332 ? -11.333 -3.512 19.921 1.00 92.88 332 ILE A N 1
ATOM 2791 C CA . ILE A 1 332 ? -11.217 -4.623 18.964 1.00 92.88 332 ILE A CA 1
ATOM 2792 C C . ILE A 1 332 ? -11.881 -5.888 19.528 1.00 92.88 332 ILE A C 1
ATOM 2794 O O . ILE A 1 332 ? -12.614 -6.554 18.801 1.00 92.88 332 ILE A O 1
ATOM 2798 N N . GLN A 1 333 ? -11.659 -6.187 20.813 1.00 91.44 333 GLN A N 1
ATOM 2799 C CA . GLN A 1 333 ? -12.260 -7.333 21.504 1.00 91.44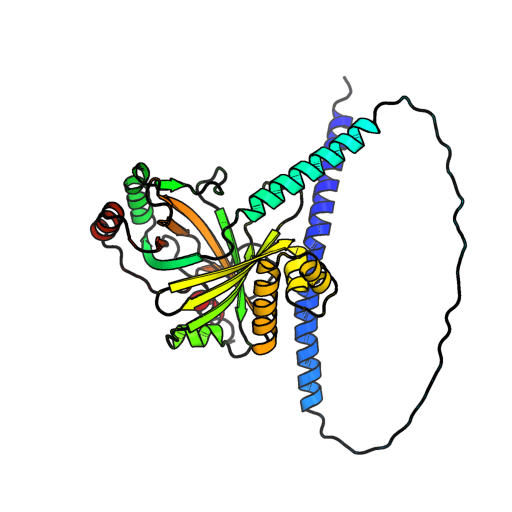 333 GLN A CA 1
ATOM 2800 C C . GLN A 1 333 ? -13.784 -7.197 21.623 1.00 91.44 333 GLN A C 1
ATOM 2802 O O . GLN A 1 333 ? -14.498 -8.109 21.240 1.00 91.44 333 GLN A O 1
ATOM 2807 N N . ASN A 1 334 ? -14.296 -6.035 22.038 1.00 92.62 334 ASN A N 1
ATOM 2808 C CA . ASN A 1 334 ? -15.736 -5.786 22.214 1.00 92.62 334 ASN A CA 1
ATOM 2809 C C . ASN A 1 334 ? -16.545 -5.744 20.903 1.00 92.62 334 ASN A C 1
ATOM 2811 O O . ASN A 1 334 ? -17.762 -5.553 20.928 1.00 92.62 334 ASN A O 1
ATOM 2815 N N . ASN A 1 335 ? -15.875 -5.803 19.753 1.00 90.06 335 ASN A N 1
ATOM 2816 C CA . ASN A 1 335 ? -16.512 -5.877 18.440 1.00 90.06 335 ASN A CA 1
ATOM 2817 C C . ASN A 1 335 ? -16.159 -7.186 17.719 1.00 90.06 335 ASN A C 1
ATOM 2819 O O . ASN A 1 335 ? -16.250 -7.218 16.495 1.00 90.06 335 ASN A O 1
ATOM 2823 N N . ASP A 1 336 ? -15.689 -8.206 18.450 1.00 89.00 336 ASP A N 1
ATOM 2824 C CA . ASP A 1 336 ? -15.430 -9.569 17.964 1.00 89.00 336 ASP A CA 1
ATOM 2825 C C . ASP A 1 336 ? -14.663 -9.618 16.631 1.00 89.00 336 ASP A C 1
ATOM 2827 O O . ASP A 1 336 ? -14.906 -10.437 15.743 1.00 89.00 336 ASP A O 1
ATOM 2831 N N . CYS A 1 337 ? -13.717 -8.690 16.462 1.00 88.88 337 CYS A N 1
ATOM 2832 C CA . CYS A 1 337 ? -13.025 -8.505 15.198 1.00 88.88 337 CYS A CA 1
ATOM 2833 C C . CYS A 1 337 ? -12.142 -9.720 14.880 1.00 88.88 337 CYS A C 1
ATOM 2835 O O . CYS A 1 337 ? -11.126 -9.961 15.535 1.00 88.88 337 CYS A O 1
ATOM 2837 N N . VAL A 1 338 ? -12.458 -10.430 13.795 1.00 86.56 338 VAL A N 1
ATOM 2838 C CA . VAL A 1 338 ? -11.686 -11.602 13.360 1.00 86.56 338 VAL A CA 1
ATOM 2839 C C . VAL A 1 338 ? -10.463 -11.182 12.547 1.00 86.56 338 VAL A C 1
ATOM 2841 O O . VAL A 1 338 ? -10.556 -10.464 11.542 1.00 86.56 338 VAL A O 1
ATOM 2844 N N . GLN A 1 339 ? -9.284 -11.635 12.980 1.00 91.19 339 GLN A N 1
ATOM 2845 C CA . GLN A 1 339 ? -8.038 -11.352 12.278 1.00 91.19 339 GLN A CA 1
ATOM 2846 C C . GLN A 1 339 ? -8.036 -12.018 10.897 1.00 91.19 339 GLN A C 1
ATOM 2848 O O . GLN A 1 339 ? -8.285 -13.210 10.747 1.00 91.19 339 GLN A O 1
ATOM 2853 N N . TYR A 1 340 ? -7.666 -11.250 9.875 1.00 88.50 340 TYR A N 1
ATOM 2854 C CA . TYR A 1 340 ? -7.716 -11.682 8.487 1.00 88.50 340 TYR A CA 1
ATOM 2855 C C . TYR A 1 340 ? -6.395 -11.412 7.758 1.00 88.50 340 TYR A C 1
ATOM 2857 O O . TYR A 1 340 ? -6.004 -10.269 7.512 1.00 88.50 340 TYR A O 1
ATOM 2865 N N . LYS A 1 341 ? -5.670 -12.470 7.369 1.00 86.00 341 LYS A N 1
ATOM 2866 C CA . LYS A 1 341 ? -4.323 -12.381 6.761 1.00 86.00 341 LYS A CA 1
ATOM 2867 C C . LYS A 1 341 ? -4.346 -12.076 5.252 1.00 86.00 341 LYS A C 1
ATOM 2869 O O . LYS A 1 341 ? -3.628 -12.694 4.465 1.00 86.00 341 LYS A O 1
ATOM 2874 N N . ILE A 1 342 ? -5.112 -11.070 4.829 1.00 90.69 342 ILE A N 1
ATOM 2875 C CA . ILE A 1 342 ? -5.220 -10.692 3.413 1.00 90.69 342 ILE A CA 1
ATOM 2876 C C . ILE A 1 342 ? -4.057 -9.827 2.911 1.00 90.69 342 ILE A C 1
ATOM 2878 O O . ILE A 1 342 ? -3.619 -8.847 3.525 1.00 90.69 342 ILE A O 1
ATOM 2882 N N . SER A 1 343 ? -3.586 -10.159 1.708 1.00 94.00 343 SER A N 1
ATOM 2883 C CA . SER A 1 343 ? -2.734 -9.304 0.882 1.00 94.00 343 SER A CA 1
ATOM 2884 C C . SER A 1 343 ? -3.550 -8.812 -0.306 1.00 94.00 343 SER A C 1
ATOM 2886 O O . SER A 1 343 ? -3.799 -9.591 -1.221 1.00 94.00 343 SER A O 1
ATOM 2888 N N . LYS A 1 344 ? -3.896 -7.516 -0.333 1.00 95.62 344 LYS A N 1
ATOM 2889 C CA . LYS A 1 344 ? -4.673 -6.902 -1.430 1.00 95.62 344 LYS A CA 1
ATOM 2890 C C . LYS A 1 344 ? -4.095 -7.218 -2.821 1.00 95.62 344 LYS A C 1
ATOM 2892 O O . LYS A 1 344 ? -4.838 -7.497 -3.744 1.00 95.62 344 LYS A O 1
ATOM 2897 N N . PHE A 1 345 ? -2.765 -7.260 -2.941 1.00 95.50 345 PHE A N 1
ATOM 2898 C CA . PHE A 1 345 ? -2.062 -7.677 -4.161 1.00 95.50 345 PHE A CA 1
ATOM 2899 C C . PHE A 1 345 ? -2.313 -9.144 -4.543 1.00 95.50 345 PHE A C 1
ATOM 2901 O O . PHE A 1 345 ? -2.585 -9.439 -5.698 1.00 95.50 345 PHE A O 1
ATOM 2908 N N . ALA A 1 346 ? -2.218 -10.062 -3.576 1.00 95.25 346 ALA A N 1
ATOM 2909 C CA . ALA A 1 346 ? -2.310 -11.493 -3.868 1.00 95.25 346 ALA A CA 1
ATOM 2910 C C . ALA A 1 346 ? -3.754 -11.876 -4.202 1.00 95.25 346 ALA A C 1
ATOM 2912 O O . ALA A 1 346 ? -4.002 -12.459 -5.251 1.00 95.25 346 ALA A O 1
ATOM 2913 N N . ALA A 1 347 ? -4.693 -11.423 -3.366 1.00 95.12 347 ALA A N 1
ATOM 2914 C CA . ALA A 1 347 ? -6.121 -11.593 -3.596 1.00 95.12 347 ALA A CA 1
ATOM 2915 C C . ALA A 1 347 ? -6.571 -10.902 -4.897 1.00 95.12 347 ALA A C 1
ATOM 2917 O O . ALA A 1 347 ? -7.374 -11.446 -5.647 1.00 95.12 347 ALA A O 1
ATOM 2918 N N . GLY A 1 348 ? -6.002 -9.731 -5.212 1.00 94.56 348 GLY A N 1
ATOM 2919 C CA . GLY A 1 348 ? -6.228 -9.051 -6.483 1.00 94.56 348 GLY A CA 1
ATOM 2920 C C . GLY A 1 348 ? -5.814 -9.891 -7.689 1.00 94.56 348 GLY A C 1
ATOM 2921 O O . GLY A 1 348 ? -6.628 -10.111 -8.582 1.00 94.56 348 GLY A O 1
ATOM 2922 N N . LEU A 1 349 ? -4.582 -10.405 -7.702 1.00 92.50 349 LEU A N 1
ATOM 2923 C CA . LEU A 1 349 ? -4.121 -11.271 -8.787 1.00 92.50 349 LEU A CA 1
ATOM 2924 C C . LEU A 1 349 ? -4.932 -12.565 -8.899 1.00 92.50 349 LEU A C 1
ATOM 2926 O O . LEU A 1 349 ? -5.156 -13.052 -10.000 1.00 92.50 349 LEU A O 1
ATOM 2930 N N . GLU A 1 350 ? -5.385 -13.140 -7.789 1.00 91.06 350 GLU A N 1
ATOM 2931 C CA . GLU A 1 350 ? -6.259 -14.317 -7.824 1.00 91.06 350 GLU A CA 1
ATOM 2932 C C . GLU A 1 350 ? -7.603 -14.005 -8.488 1.00 91.06 350 GLU A C 1
ATOM 2934 O O . GLU A 1 350 ? -8.035 -14.756 -9.357 1.00 91.06 350 GLU A O 1
ATOM 2939 N N . LYS A 1 351 ? -8.213 -12.852 -8.186 1.00 90.25 351 LYS A N 1
ATOM 2940 C CA . LYS A 1 351 ? -9.467 -12.408 -8.823 1.00 90.25 351 LYS A CA 1
ATOM 2941 C C . LYS A 1 351 ? -9.327 -12.100 -10.316 1.00 90.25 351 LYS A C 1
ATOM 2943 O O . LYS A 1 351 ? -10.307 -12.202 -11.060 1.00 90.25 351 LYS A O 1
ATOM 2948 N N . THR A 1 352 ? -8.142 -11.701 -10.776 1.00 85.00 352 THR A N 1
ATOM 2949 C CA . THR A 1 352 ? -7.916 -11.407 -12.198 1.00 85.00 352 THR A CA 1
ATOM 2950 C C . THR A 1 352 ? -7.563 -12.643 -13.021 1.00 85.00 352 THR A C 1
ATOM 2952 O O . THR A 1 352 ? -7.879 -12.662 -14.205 1.00 85.00 352 THR A O 1
ATOM 2955 N N . LYS A 1 353 ? -6.999 -13.696 -12.411 1.00 69.62 353 LYS A N 1
ATOM 2956 C CA . LYS A 1 353 ? -6.698 -14.974 -13.088 1.00 69.62 353 LYS A CA 1
ATOM 2957 C C . LYS A 1 353 ? -7.932 -15.721 -13.596 1.00 69.62 353 LYS A C 1
ATOM 2959 O O . LYS A 1 353 ? -7.818 -16.433 -14.582 1.00 69.62 353 LYS A O 1
ATOM 2964 N N . VAL A 1 354 ? -9.088 -15.537 -12.958 1.00 50.72 354 VAL A N 1
ATOM 2965 C CA . VAL A 1 354 ? -10.326 -16.291 -13.251 1.00 50.72 354 VAL A CA 1
ATOM 2966 C C . VAL A 1 354 ? -10.899 -16.020 -14.660 1.00 50.72 354 VAL A C 1
ATOM 2968 O O . VAL A 1 354 ? -11.832 -16.690 -15.060 1.00 50.72 354 VAL A O 1
ATOM 2971 N N . LEU A 1 355 ? -10.343 -15.088 -15.448 1.00 39.66 355 LEU A N 1
ATOM 2972 C CA . LEU A 1 355 ? -10.784 -14.830 -16.835 1.00 39.66 355 LEU A CA 1
ATOM 2973 C C . LEU A 1 355 ? -9.721 -15.115 -17.913 1.00 39.66 355 LEU A C 1
ATOM 2975 O O . LEU A 1 355 ? -9.923 -14.741 -19.058 1.00 39.66 355 LEU A O 1
ATOM 2979 N N . ALA A 1 356 ? -8.587 -15.736 -17.570 1.00 32.62 356 ALA A N 1
ATOM 2980 C CA . ALA A 1 356 ? -7.554 -16.101 -18.555 1.00 32.62 356 ALA A CA 1
ATOM 2981 C C . ALA A 1 356 ? -7.617 -17.583 -18.980 1.00 32.62 356 ALA A C 1
ATOM 2983 O O . ALA A 1 356 ? -6.644 -18.108 -19.510 1.00 32.62 356 ALA A O 1
ATOM 2984 N N . LEU A 1 357 ? -8.738 -18.251 -18.701 1.00 30.83 357 LEU A N 1
ATOM 2985 C CA . LEU A 1 357 ? -9.080 -19.571 -19.224 1.00 30.83 357 LEU A CA 1
ATOM 2986 C C . LEU A 1 357 ? -10.394 -19.430 -19.994 1.00 30.83 357 LEU A C 1
ATOM 2988 O O . LEU A 1 357 ? -11.456 -19.726 -19.453 1.00 30.83 357 LEU A O 1
ATOM 2992 N N . VAL A 1 358 ? -10.302 -18.888 -21.205 1.00 30.03 358 VAL A N 1
ATOM 2993 C CA . VAL A 1 358 ? -11.253 -19.120 -22.298 1.00 30.03 358 VAL A CA 1
ATOM 2994 C C . VAL A 1 358 ? -10.423 -19.267 -23.557 1.00 30.03 358 VAL A C 1
ATOM 2996 O O . VAL A 1 358 ? -9.569 -18.374 -23.772 1.00 30.03 358 VAL A O 1
#

Secondary structure (DSSP, 8-state):
---HHHHHHHHHHHHHHHHHHHHHHHHHHHHHHHHHHHHHHHHHHHHHHHHT-PPPP--------------------------------HHHHHHHHHHHHHHHHHHHHHHHTS--EEEEEEEEEEEEHHHHHHHHHHHTTTEEE-TT--SSS-EEEEEEEEE-TT-HHHHHHHS--SEEEEEEEEE---TT-SS--EEEEEEEEEETTEEEEEEEEEEGGGHHHHH-TTSHHHHHHHHHS-HHHHHHHHHHHHHHHHTT-EEEEEEEEEEEEEEESS-TT-EEEEEEEEEEE-S---SSS-S-SEESS-TTEEEEEEEESS---HHHHHHHHTTTPPB----HHHHHHHHHHTTS--

pLDDT: mean 73.58, std 26.66, range [24.33, 98.06]